Protein AF-A0A1I5D5E3-F1 (afdb_monomer)

Structure (mmCIF, N/CA/C/O backbone):
data_AF-A0A1I5D5E3-F1
#
_entry.id   AF-A0A1I5D5E3-F1
#
loop_
_atom_site.group_PDB
_atom_site.id
_atom_site.type_symbol
_atom_site.label_atom_id
_atom_site.label_alt_id
_atom_site.label_comp_id
_atom_site.label_asym_id
_atom_site.label_entity_id
_atom_site.label_seq_id
_atom_site.pdbx_PDB_ins_code
_atom_site.Cartn_x
_atom_site.Cartn_y
_atom_site.Cartn_z
_atom_site.occupancy
_atom_site.B_iso_or_equiv
_atom_site.auth_seq_id
_atom_site.auth_comp_id
_atom_site.auth_asym_id
_atom_site.auth_atom_id
_atom_site.pdbx_PDB_model_num
ATOM 1 N N . MET A 1 1 ? -80.798 -23.049 67.802 1.00 42.97 1 MET A N 1
ATOM 2 C CA . MET A 1 1 ? -79.611 -23.595 67.099 1.00 42.97 1 MET A CA 1
ATOM 3 C C . MET A 1 1 ? -79.355 -22.945 65.738 1.00 42.97 1 MET A C 1
ATOM 5 O O . MET A 1 1 ? -78.188 -22.720 65.463 1.00 42.97 1 MET A O 1
ATOM 9 N N . LYS A 1 2 ? -80.377 -22.585 64.935 1.00 50.56 2 LYS A N 1
ATOM 10 C CA . LYS A 1 2 ? -80.210 -21.908 63.624 1.00 50.56 2 LYS A CA 1
ATOM 11 C C . LYS A 1 2 ? -79.328 -20.648 63.652 1.00 50.56 2 LYS A C 1
ATOM 13 O O . LYS A 1 2 ? -78.351 -20.593 62.919 1.00 50.56 2 LYS A O 1
ATOM 18 N N . SER A 1 3 ? -79.581 -19.719 64.578 1.00 60.97 3 SER A N 1
ATOM 19 C CA . SER A 1 3 ? -78.814 -18.463 64.665 1.00 60.97 3 SER A CA 1
ATOM 20 C C . SER A 1 3 ? -77.316 -18.662 64.920 1.00 60.97 3 SER A C 1
ATOM 22 O O . SER A 1 3 ? -76.510 -17.880 64.443 1.00 60.97 3 SER A O 1
ATOM 24 N N . LYS A 1 4 ? -76.917 -19.728 65.629 1.00 64.25 4 LYS A N 1
ATOM 25 C CA . LYS A 1 4 ? -75.502 -19.993 65.939 1.00 64.25 4 LYS A CA 1
ATOM 26 C C . LYS A 1 4 ? -74.718 -20.490 64.718 1.00 64.25 4 LYS A C 1
ATOM 28 O O . LYS A 1 4 ? -73.536 -20.195 64.606 1.00 64.25 4 LYS A O 1
ATOM 33 N N . ILE A 1 5 ? -75.375 -21.237 63.827 1.00 68.12 5 ILE A N 1
ATOM 34 C CA . ILE A 1 5 ? -74.775 -21.718 62.573 1.00 68.12 5 ILE A CA 1
ATOM 35 C C . ILE A 1 5 ? -74.651 -20.550 61.587 1.00 68.12 5 ILE A C 1
ATOM 37 O O . ILE A 1 5 ? -73.605 -20.382 60.973 1.00 68.12 5 ILE A O 1
ATOM 41 N N . GLU A 1 6 ? -75.677 -19.699 61.506 1.00 79.56 6 GLU A N 1
ATOM 42 C CA . GLU A 1 6 ? -75.670 -18.496 60.663 1.00 79.56 6 GLU A CA 1
ATOM 43 C C . GLU A 1 6 ? -74.571 -17.504 61.076 1.00 79.56 6 GLU A C 1
ATOM 45 O O . GLU A 1 6 ? -73.846 -17.024 60.211 1.00 79.56 6 GLU A O 1
ATOM 50 N N . CYS A 1 7 ? -74.360 -17.272 62.380 1.00 83.44 7 CYS A N 1
ATOM 51 C CA . CYS A 1 7 ? -73.254 -16.429 62.853 1.00 83.44 7 CYS A CA 1
ATOM 52 C C . CYS A 1 7 ? -71.875 -16.969 62.440 1.00 83.44 7 CYS A C 1
ATOM 54 O O . CYS A 1 7 ? -71.002 -16.181 62.100 1.00 83.44 7 CYS A O 1
ATOM 56 N N . SER A 1 8 ? -71.672 -18.292 62.460 1.00 81.88 8 SER A N 1
ATOM 57 C CA . SER A 1 8 ? -70.387 -18.900 62.075 1.00 81.88 8 SER A CA 1
ATOM 58 C C . SER A 1 8 ? -70.073 -18.655 60.601 1.00 81.88 8 SER A C 1
ATOM 60 O O . SER A 1 8 ? -68.955 -18.293 60.266 1.00 81.88 8 SER A O 1
ATOM 62 N N . ILE A 1 9 ? -71.079 -18.797 59.733 1.00 84.12 9 ILE A N 1
ATOM 63 C CA . ILE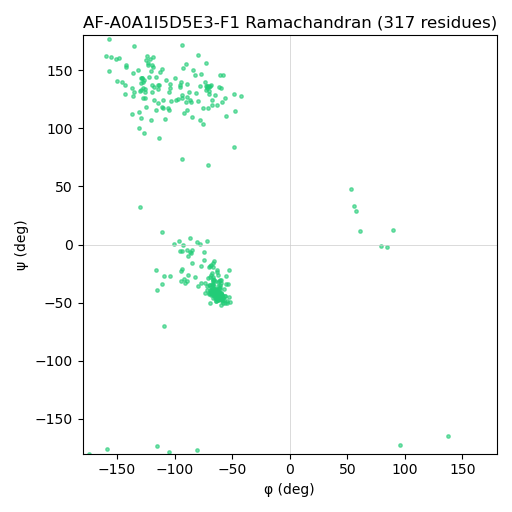 A 1 9 ? -70.935 -18.569 58.289 1.00 84.12 9 ILE A CA 1
ATOM 64 C C . ILE A 1 9 ? -70.640 -17.091 58.005 1.00 84.12 9 ILE A C 1
ATOM 66 O O . ILE A 1 9 ? -69.790 -16.773 57.181 1.00 84.12 9 ILE A O 1
ATOM 70 N N . VAL A 1 10 ? -71.325 -16.183 58.705 1.00 86.19 10 VAL A N 1
ATOM 71 C CA . VAL A 1 10 ? -71.107 -14.736 58.574 1.00 86.19 10 VAL A CA 1
ATOM 72 C C . VAL A 1 10 ? -69.708 -14.345 59.036 1.00 86.19 10 VAL A C 1
ATOM 74 O O . VAL A 1 10 ? -69.081 -13.509 58.404 1.00 86.19 10 VAL A O 1
ATOM 77 N N . GLU A 1 11 ? -69.198 -14.945 60.110 1.00 84.62 11 GLU A N 1
ATOM 78 C CA . GLU A 1 11 ? -67.841 -14.683 60.598 1.00 84.62 11 GLU A CA 1
ATOM 79 C C . GLU A 1 11 ? -66.760 -15.152 59.617 1.00 84.62 11 GLU A C 1
ATOM 81 O O . GLU A 1 11 ? -65.809 -14.408 59.385 1.00 84.62 11 GLU A O 1
ATOM 86 N N . ASP A 1 12 ? -66.935 -16.321 58.993 1.00 84.69 12 ASP A N 1
ATOM 87 C CA . ASP A 1 12 ? -65.992 -16.850 57.998 1.00 84.69 12 ASP A CA 1
ATOM 88 C C . ASP A 1 12 ? -65.963 -16.002 56.713 1.00 84.69 12 ASP A C 1
ATOM 90 O O . ASP A 1 12 ? -64.913 -15.837 56.093 1.00 84.69 12 ASP A O 1
ATOM 94 N N . LEU A 1 13 ? -67.112 -15.446 56.313 1.00 87.12 13 LEU A N 1
ATOM 95 C CA . LEU A 1 13 ? -67.251 -14.624 55.103 1.00 87.12 13 LEU A CA 1
ATOM 96 C C . LEU A 1 13 ? -66.976 -13.132 55.336 1.00 87.12 13 LEU A C 1
ATOM 98 O O . LEU A 1 13 ? -66.885 -12.368 54.374 1.00 87.12 13 LEU A O 1
ATOM 102 N N . LEU A 1 14 ? -66.840 -12.707 56.593 1.00 86.62 14 LEU A N 1
ATOM 103 C CA . LEU A 1 14 ? -66.689 -11.305 56.972 1.00 86.62 14 LEU A CA 1
ATOM 104 C C . LEU A 1 14 ? -65.469 -10.613 56.345 1.00 86.62 14 LEU A C 1
ATOM 106 O O . LEU A 1 14 ? -65.647 -9.495 55.863 1.00 86.62 14 LEU A O 1
ATOM 110 N N . PRO A 1 15 ? -64.268 -11.232 56.289 1.00 83.06 15 PRO A N 1
ATOM 111 C CA . PRO A 1 15 ? -63.107 -10.598 55.668 1.00 83.06 15 PRO A CA 1
ATOM 112 C C . PRO A 1 15 ? -63.343 -10.323 54.179 1.00 83.06 15 PRO A C 1
ATOM 114 O O . PRO A 1 15 ? -63.152 -9.206 53.714 1.00 83.06 15 PRO A O 1
ATOM 117 N N . SER A 1 16 ? -63.856 -11.314 53.442 1.00 82.81 16 SER A N 1
ATOM 118 C CA . SER A 1 16 ? -64.141 -11.176 52.009 1.00 82.81 16 SER A CA 1
ATOM 119 C C . SER A 1 16 ? -65.273 -10.188 51.719 1.00 82.81 16 SER A C 1
ATOM 121 O O . SER A 1 16 ? -65.248 -9.533 50.680 1.00 82.81 16 SER A O 1
ATOM 123 N N . PHE A 1 17 ? -66.250 -10.066 52.624 1.00 84.50 17 PHE A N 1
ATOM 124 C CA . PHE A 1 17 ? -67.307 -9.057 52.540 1.00 84.50 17 PHE A CA 1
ATOM 125 C C . PHE A 1 17 ? -66.763 -7.633 52.736 1.00 84.50 17 PHE A C 1
ATOM 127 O O . PHE A 1 17 ? -67.121 -6.740 51.974 1.00 84.50 17 PHE A O 1
ATOM 134 N N . LEU A 1 18 ? -65.864 -7.421 53.707 1.00 84.00 18 LEU A N 1
ATOM 135 C CA . LEU A 1 18 ? -65.228 -6.117 53.953 1.00 84.00 18 LEU A CA 1
ATOM 136 C C . LEU A 1 18 ? -64.269 -5.688 52.829 1.00 84.00 18 LEU A C 1
ATOM 138 O O . LEU A 1 18 ? -64.070 -4.495 52.626 1.00 84.00 18 LEU A O 1
ATOM 142 N N . GLU A 1 19 ? -63.693 -6.642 52.093 1.00 81.12 19 GLU A N 1
ATOM 143 C CA . GLU A 1 19 ? -62.848 -6.394 50.914 1.00 81.12 19 GLU A CA 1
ATOM 144 C C . GLU A 1 19 ? -63.645 -6.256 49.597 1.00 81.12 19 GLU A C 1
ATOM 146 O O . GLU A 1 19 ? -63.041 -6.157 48.531 1.00 81.12 19 GLU A O 1
ATOM 151 N N . GLU A 1 20 ? -64.985 -6.261 49.649 1.00 82.06 20 GLU A N 1
ATOM 152 C CA . GLU A 1 20 ? -65.884 -6.219 48.478 1.00 82.06 20 GLU A CA 1
ATOM 153 C C . GLU A 1 20 ? -65.667 -7.376 47.472 1.00 82.06 20 GLU A C 1
ATOM 155 O O . GLU A 1 20 ? -65.936 -7.257 46.276 1.00 82.06 20 GLU A O 1
ATOM 160 N N . LEU A 1 21 ? -65.200 -8.537 47.947 1.00 79.94 21 LEU A N 1
ATOM 161 C CA . LEU A 1 21 ? -64.903 -9.722 47.125 1.00 79.94 21 LEU A CA 1
ATOM 162 C C . LEU A 1 21 ? -66.048 -10.752 47.088 1.00 79.94 21 LEU A C 1
ATOM 164 O O . LEU A 1 21 ? -65.916 -11.823 46.487 1.00 79.94 21 LEU A O 1
ATOM 168 N N . THR A 1 22 ? -67.178 -10.458 47.729 1.00 81.50 22 THR A N 1
ATOM 169 C CA . THR A 1 22 ? -68.381 -11.301 47.756 1.00 81.50 22 THR A CA 1
ATOM 170 C C . THR A 1 22 ? -69.370 -10.934 46.646 1.00 81.50 22 THR A C 1
ATOM 172 O O . THR A 1 22 ? -69.432 -9.804 46.167 1.00 81.50 22 THR A O 1
ATOM 175 N N . ARG A 1 23 ? -70.165 -11.914 46.202 1.00 81.81 23 ARG A N 1
ATOM 176 C CA . ARG A 1 23 ? -71.210 -11.705 45.182 1.00 81.81 23 ARG A CA 1
ATOM 177 C C . ARG A 1 23 ? -72.397 -10.933 45.766 1.00 81.81 23 ARG A C 1
ATOM 179 O O . ARG A 1 23 ? -72.662 -11.035 46.959 1.00 81.81 23 ARG A O 1
ATOM 186 N N . GLU A 1 24 ? -73.164 -10.257 44.914 1.00 83.50 24 GLU A N 1
ATOM 187 C CA . GLU A 1 24 ? -74.317 -9.420 45.297 1.00 83.50 24 GLU A CA 1
ATOM 188 C C . GLU A 1 24 ? -75.341 -10.159 46.182 1.00 83.50 24 GLU A C 1
ATOM 190 O O . GLU A 1 24 ? -75.687 -9.678 47.257 1.00 83.50 24 GLU A O 1
ATOM 195 N N . GLU A 1 25 ? -75.706 -11.397 45.826 1.00 82.50 25 GLU A N 1
ATOM 196 C CA . GLU A 1 25 ? -76.601 -12.250 46.634 1.00 82.50 25 GLU A CA 1
ATOM 197 C C . GLU A 1 25 ? -76.053 -12.534 48.047 1.00 82.50 25 GLU A C 1
ATOM 199 O O . GLU A 1 25 ? -76.800 -12.673 49.015 1.00 82.50 25 GLU A O 1
ATOM 204 N N . THR A 1 26 ? -74.727 -12.632 48.181 1.00 82.88 26 THR A N 1
ATOM 205 C CA . THR A 1 26 ? -74.056 -12.839 49.473 1.00 82.88 26 THR A CA 1
ATOM 206 C C . THR A 1 26 ? -74.011 -11.539 50.278 1.00 82.88 26 THR A C 1
ATOM 208 O O . THR A 1 26 ? -74.158 -11.583 51.497 1.00 82.88 26 THR A O 1
ATOM 211 N N . ASN A 1 27 ? -73.890 -10.384 49.617 1.00 85.56 27 ASN A N 1
ATOM 212 C CA . ASN A 1 27 ? -73.897 -9.070 50.267 1.00 85.56 27 ASN A CA 1
ATOM 213 C C . ASN A 1 27 ? -75.248 -8.771 50.917 1.00 85.56 27 ASN A C 1
ATOM 215 O O . ASN A 1 27 ? -75.287 -8.391 52.085 1.00 85.56 27 ASN A O 1
ATOM 219 N N . GLU A 1 28 ? -76.355 -9.023 50.212 1.00 85.12 28 GLU A N 1
ATOM 220 C CA . GLU A 1 28 ? -77.704 -8.823 50.759 1.00 85.12 28 GLU A CA 1
ATOM 221 C C . GLU A 1 28 ? -77.948 -9.673 52.017 1.00 85.12 28 GLU A C 1
ATOM 223 O O . GLU A 1 28 ? -78.491 -9.190 53.018 1.00 85.12 28 GLU A O 1
ATOM 228 N N . PHE A 1 29 ? -77.494 -10.932 52.000 1.00 86.81 29 PHE A N 1
ATOM 229 C CA . PHE A 1 29 ? -77.562 -11.827 53.156 1.00 86.81 29 PHE A CA 1
ATOM 230 C C . PHE A 1 29 ? -76.719 -11.314 54.337 1.00 86.81 29 PHE A C 1
ATOM 232 O O . PHE A 1 29 ? -77.202 -11.271 55.474 1.00 86.81 29 PHE A O 1
ATOM 239 N N . MET A 1 30 ? -75.479 -10.892 54.073 1.00 85.88 30 MET A N 1
ATOM 240 C CA . MET A 1 30 ? -74.557 -10.364 55.083 1.00 85.88 30 MET A CA 1
ATOM 241 C C . MET A 1 30 ? -75.091 -9.075 55.722 1.00 85.88 30 MET A C 1
ATOM 243 O O . MET A 1 30 ? -75.147 -8.972 56.949 1.00 85.88 30 MET A O 1
ATOM 247 N N . GLU A 1 31 ? -75.568 -8.120 54.921 1.00 85.81 31 GLU A N 1
ATOM 248 C CA . GLU A 1 31 ? -76.178 -6.881 55.413 1.00 85.81 31 GLU A CA 1
ATOM 249 C C . GLU A 1 31 ? -77.418 -7.144 56.272 1.00 85.81 31 GLU A C 1
ATOM 251 O O . GLU A 1 31 ? -77.598 -6.524 57.327 1.00 85.81 31 GLU A O 1
ATOM 256 N N . GLY A 1 32 ? -78.276 -8.070 55.833 1.00 83.88 32 GLY A N 1
ATOM 257 C CA . GLY A 1 32 ? -79.459 -8.484 56.581 1.00 83.88 32 GLY A CA 1
ATOM 258 C C . GLY A 1 32 ? -79.096 -9.045 57.956 1.00 83.88 32 GLY A C 1
ATOM 259 O O . GLY A 1 32 ? -79.686 -8.656 58.969 1.00 83.88 32 GLY A O 1
ATOM 260 N N . HIS A 1 33 ? -78.073 -9.901 58.019 1.00 85.88 33 HIS A N 1
ATOM 261 C CA . HIS A 1 33 ? -77.624 -10.502 59.271 1.00 85.88 33 HIS A CA 1
ATOM 262 C C . HIS A 1 33 ? -76.942 -9.487 60.205 1.00 85.88 33 HIS A C 1
ATOM 264 O O . HIS A 1 33 ? -77.235 -9.458 61.403 1.00 85.88 33 HIS A O 1
ATOM 270 N N . LEU A 1 34 ? -76.087 -8.598 59.687 1.00 84.19 34 LEU A N 1
ATOM 271 C CA . LEU A 1 34 ? -75.398 -7.565 60.479 1.00 84.19 34 LEU A CA 1
ATOM 272 C C . LEU A 1 34 ? -76.367 -6.519 61.070 1.00 84.19 34 LEU A C 1
ATOM 274 O O . LEU A 1 34 ? -76.148 -6.004 62.177 1.00 84.19 34 LEU A O 1
ATOM 278 N N . LYS A 1 35 ? -77.490 -6.243 60.389 1.00 83.94 35 LYS A N 1
ATOM 279 C CA . LYS A 1 35 ? -78.588 -5.411 60.921 1.00 83.94 35 LYS A CA 1
ATOM 280 C C . LYS A 1 35 ? -79.304 -6.078 62.103 1.00 83.94 35 LYS A C 1
ATOM 282 O O . LYS A 1 35 ? -79.690 -5.376 63.038 1.00 83.94 35 LYS A O 1
ATOM 287 N N . GLY A 1 36 ? -79.427 -7.407 62.102 1.00 78.94 36 GLY A N 1
ATOM 288 C CA . GLY A 1 36 ? -80.141 -8.176 63.131 1.00 78.94 36 GLY A CA 1
ATOM 289 C C . GLY A 1 36 ? -79.286 -8.716 64.287 1.00 78.94 36 GLY A C 1
ATOM 290 O O . GLY A 1 36 ? -79.829 -9.013 65.350 1.00 78.94 36 GLY A O 1
ATOM 291 N N . CYS A 1 37 ? -77.966 -8.844 64.113 1.00 85.12 37 CYS A N 1
ATOM 292 C CA . CYS A 1 37 ? -77.083 -9.546 65.048 1.00 85.12 37 CYS A CA 1
ATOM 293 C C . CYS A 1 37 ? -75.978 -8.639 65.621 1.00 85.12 37 CYS A C 1
ATOM 295 O O . CYS A 1 37 ? -74.994 -8.314 64.954 1.00 85.12 37 CYS A O 1
ATOM 297 N N . ALA A 1 38 ? -76.104 -8.265 66.900 1.00 81.31 38 ALA A N 1
ATOM 298 C CA . ALA A 1 38 ? -75.151 -7.373 67.570 1.00 81.31 38 ALA A CA 1
ATOM 299 C C . ALA A 1 38 ? -73.736 -7.971 67.721 1.00 81.31 38 ALA A C 1
ATOM 301 O O . ALA A 1 38 ? -72.752 -7.234 67.690 1.00 81.31 38 ALA A O 1
ATOM 302 N N . SER A 1 39 ? -73.610 -9.297 67.867 1.00 83.44 39 SER A N 1
ATOM 303 C CA . SER A 1 39 ? -72.302 -9.951 68.016 1.00 83.44 39 SER A CA 1
ATOM 304 C C . SER A 1 39 ? -71.489 -9.929 66.724 1.00 83.44 39 SER A C 1
ATOM 306 O O . SER A 1 39 ? -70.293 -9.654 66.766 1.00 83.44 39 SER A O 1
ATOM 308 N N . CYS A 1 40 ? -72.134 -10.184 65.582 1.00 84.06 40 CYS A N 1
ATOM 309 C CA . CYS A 1 40 ? -71.480 -10.170 64.274 1.00 84.06 40 CYS A CA 1
ATOM 310 C C . CYS A 1 40 ? -71.132 -8.740 63.845 1.00 84.06 40 CYS A C 1
ATOM 312 O O . CYS A 1 40 ? -70.048 -8.518 63.317 1.00 84.06 40 CYS A O 1
ATOM 314 N N . ARG A 1 41 ? -71.980 -7.753 64.174 1.00 84.50 41 ARG A N 1
ATOM 315 C CA . ARG A 1 41 ? -71.679 -6.330 63.942 1.00 84.50 41 ARG A CA 1
ATOM 316 C C . ARG A 1 41 ? -70.413 -5.876 64.662 1.00 84.50 41 ARG A C 1
ATOM 318 O O . ARG A 1 41 ? -69.541 -5.284 64.043 1.00 84.50 41 ARG A O 1
ATOM 325 N N . LYS A 1 42 ? -70.275 -6.224 65.944 1.00 84.75 42 LYS A N 1
ATOM 326 C CA . LYS A 1 42 ? -69.082 -5.876 66.726 1.00 84.75 42 LYS A CA 1
ATOM 327 C C . LYS A 1 42 ? -67.808 -6.519 66.162 1.00 84.75 42 LYS A C 1
ATOM 329 O O . LYS A 1 42 ? -66.746 -5.910 66.198 1.00 84.75 42 LYS A O 1
ATOM 334 N N . LYS A 1 43 ? -67.902 -7.747 65.639 1.00 84.81 43 LYS A N 1
ATOM 335 C CA . LYS A 1 43 ? -66.777 -8.413 64.961 1.00 84.81 43 LYS A CA 1
ATOM 336 C C . LYS A 1 43 ? -66.418 -7.728 63.642 1.00 84.81 43 LYS A C 1
ATOM 338 O O . LYS A 1 43 ? -65.236 -7.581 63.366 1.00 84.81 43 LYS A O 1
ATOM 343 N N . ALA A 1 44 ? -67.416 -7.270 62.885 1.00 83.62 44 ALA A N 1
ATOM 344 C CA . ALA A 1 44 ? -67.208 -6.522 61.647 1.00 83.62 44 ALA A CA 1
ATOM 345 C C . ALA A 1 44 ? -66.488 -5.197 61.908 1.00 83.62 44 ALA A C 1
ATOM 347 O O . ALA A 1 44 ? -65.496 -4.919 61.251 1.00 83.62 44 ALA A O 1
ATOM 348 N N . GLU A 1 45 ? -66.935 -4.440 62.916 1.00 82.88 45 GLU A N 1
ATOM 349 C CA . GLU A 1 45 ? -66.317 -3.172 63.332 1.00 82.88 45 GLU A CA 1
ATOM 350 C C . GLU A 1 45 ? -64.871 -3.358 63.819 1.00 82.88 45 GLU A C 1
ATOM 352 O O . GLU A 1 45 ? -63.987 -2.574 63.477 1.00 82.88 45 GLU A O 1
ATOM 357 N N . ASN A 1 46 ? -64.604 -4.417 64.592 1.00 83.44 46 ASN A N 1
ATOM 358 C CA . ASN A 1 46 ? -63.248 -4.731 65.043 1.00 83.44 46 ASN A CA 1
ATOM 359 C C . ASN A 1 46 ? -62.329 -5.101 63.869 1.00 83.44 46 ASN A C 1
ATOM 361 O O . ASN A 1 46 ? -61.206 -4.611 63.800 1.00 83.44 46 ASN A O 1
ATOM 365 N N . LEU A 1 47 ? -62.807 -5.942 62.946 1.00 80.19 47 LEU A N 1
ATOM 366 C CA . LEU A 1 47 ? -62.024 -6.395 61.798 1.00 80.19 47 LEU A CA 1
ATOM 367 C C . LEU A 1 47 ? -61.780 -5.254 60.800 1.00 80.19 47 LEU A C 1
ATOM 369 O O . LEU A 1 47 ? -60.668 -5.107 60.306 1.00 80.19 47 LEU A O 1
ATOM 373 N N . SER A 1 48 ? -62.775 -4.392 60.562 1.00 78.38 48 SER A N 1
ATOM 374 C CA . SER A 1 48 ? -62.599 -3.196 59.732 1.00 78.38 48 SER A CA 1
ATOM 375 C C . SER A 1 48 ? -61.583 -2.232 60.341 1.00 78.38 48 SER A C 1
ATOM 377 O O . SER A 1 48 ? -60.757 -1.686 59.619 1.00 78.38 48 SER A O 1
ATOM 379 N N . HIS A 1 49 ? -61.593 -2.066 61.669 1.00 76.69 49 HIS A N 1
ATOM 380 C CA . HIS A 1 49 ? -60.606 -1.246 62.371 1.00 76.69 49 HIS A CA 1
ATOM 381 C C . HIS A 1 49 ? -59.194 -1.854 62.292 1.00 76.69 49 HIS A C 1
ATOM 383 O O . HIS A 1 49 ? -58.220 -1.125 62.135 1.00 76.69 49 HIS A O 1
ATOM 389 N N . GLU A 1 50 ? -59.052 -3.182 62.357 1.00 72.69 50 GLU A N 1
ATOM 390 C CA . GLU A 1 50 ? -57.766 -3.866 62.140 1.00 72.69 50 GLU A CA 1
ATOM 391 C C . GLU A 1 50 ? -57.264 -3.732 60.693 1.00 72.69 50 GLU A C 1
ATOM 393 O O . GLU A 1 50 ? -56.070 -3.527 60.484 1.00 72.69 50 GLU A O 1
ATOM 398 N N . MET A 1 51 ? -58.157 -3.789 59.700 1.00 64.81 51 MET A N 1
ATOM 399 C CA . MET A 1 51 ? -57.823 -3.591 58.283 1.00 64.81 51 MET A CA 1
ATOM 400 C C . MET A 1 51 ? -57.423 -2.146 57.969 1.00 64.81 51 MET A C 1
ATOM 402 O O . MET A 1 51 ? -56.478 -1.921 57.216 1.00 64.81 51 MET A O 1
ATOM 406 N N . GLU A 1 52 ? -58.096 -1.164 58.571 1.00 64.94 52 GLU A N 1
ATOM 407 C CA . GLU A 1 52 ? -57.762 0.259 58.432 1.00 64.94 52 GLU A CA 1
ATOM 408 C C . GLU A 1 52 ? -56.405 0.591 59.080 1.00 64.94 52 GLU A C 1
ATOM 410 O O . GLU A 1 52 ? -55.683 1.476 58.616 1.00 64.94 52 GLU A O 1
ATOM 415 N N . HIS A 1 53 ? -56.018 -0.176 60.106 1.00 58.25 53 HIS A N 1
ATOM 416 C CA . HIS A 1 53 ? -54.735 -0.059 60.796 1.00 58.25 53 HIS A CA 1
ATOM 417 C C . HIS A 1 53 ? -53.633 -0.980 60.238 1.00 58.25 53 HIS A C 1
ATOM 419 O O . HIS A 1 53 ? -52.496 -0.940 60.725 1.00 58.25 53 HIS A O 1
ATOM 425 N N . MET A 1 54 ? -53.942 -1.789 59.216 1.00 54.09 54 MET A N 1
ATOM 426 C CA . MET A 1 54 ? -52.969 -2.616 58.511 1.00 54.09 54 MET A CA 1
ATOM 427 C C . MET A 1 54 ? -52.145 -1.705 57.595 1.00 54.09 54 MET A C 1
ATOM 429 O O . MET A 1 54 ? -52.603 -1.218 56.562 1.00 54.09 54 MET A O 1
ATOM 433 N N . GLU A 1 55 ? -50.921 -1.410 58.026 1.00 52.38 55 GLU A N 1
ATOM 434 C CA . GLU A 1 55 ? -49.986 -0.536 57.325 1.00 52.38 55 GLU A CA 1
ATOM 435 C C . GLU A 1 55 ? -49.782 -1.053 55.888 1.00 52.38 55 GLU A C 1
ATOM 437 O O . GLU A 1 55 ? -49.217 -2.128 55.674 1.00 52.38 55 GLU A O 1
ATOM 442 N N . LYS A 1 56 ? -50.291 -0.317 54.884 1.00 54.22 56 LYS A N 1
ATOM 443 C CA . LYS A 1 56 ? -50.040 -0.613 53.464 1.00 54.22 56 LYS A CA 1
ATOM 444 C C . LYS A 1 56 ? -48.538 -0.825 53.281 1.00 54.22 56 LYS A C 1
ATOM 446 O O . LYS A 1 56 ? -47.755 0.022 53.711 1.00 54.22 56 LYS A O 1
ATOM 451 N N . ALA A 1 57 ? -48.158 -1.931 52.633 1.00 48.69 57 ALA A N 1
ATOM 452 C CA . ALA A 1 57 ? -46.760 -2.274 52.378 1.00 48.69 57 ALA A CA 1
ATOM 453 C C . ALA A 1 57 ? -45.968 -1.026 51.928 1.00 48.69 57 ALA A C 1
ATOM 455 O O . ALA A 1 57 ? -46.421 -0.308 51.026 1.00 48.69 57 ALA A O 1
ATOM 456 N N . PRO A 1 58 ? -44.826 -0.717 52.566 1.00 49.00 58 PRO A N 1
ATOM 457 C CA . PRO A 1 58 ? -44.232 0.610 52.503 1.00 49.00 58 PRO A CA 1
ATOM 458 C C . PRO A 1 58 ? -43.820 0.966 51.069 1.00 49.00 58 PRO A C 1
ATOM 460 O O . PRO A 1 58 ? -42.932 0.346 50.485 1.00 49.00 58 PRO A O 1
ATOM 463 N N . GLU A 1 59 ? -44.386 2.043 50.509 1.00 53.62 59 GLU A N 1
ATOM 464 C CA . GLU A 1 59 ? -44.007 2.598 49.193 1.00 53.62 59 GLU A CA 1
ATOM 465 C C . GLU A 1 59 ? -42.492 2.871 49.062 1.00 53.62 59 GLU A C 1
ATOM 467 O O . GLU A 1 59 ? -41.939 2.922 47.955 1.00 53.62 59 GLU A O 1
ATOM 472 N N . ARG A 1 60 ? -41.790 3.016 50.197 1.00 53.06 60 ARG A N 1
ATOM 473 C CA . ARG A 1 60 ? -40.325 3.104 50.271 1.00 53.06 60 ARG A CA 1
ATOM 474 C C . ARG A 1 60 ? -39.624 1.890 49.659 1.00 53.06 60 ARG A C 1
ATOM 476 O O . ARG A 1 60 ? -38.622 2.088 48.973 1.00 53.06 60 ARG A O 1
ATOM 483 N N . GLU A 1 61 ? -40.140 0.676 49.833 1.00 53.66 61 GLU A N 1
ATOM 484 C CA . GLU A 1 61 ? -39.522 -0.537 49.282 1.00 53.66 61 GLU A CA 1
ATOM 485 C C . GLU A 1 61 ? -39.682 -0.617 47.758 1.00 53.66 61 GLU A C 1
ATOM 487 O O . GLU A 1 61 ? -38.726 -0.923 47.042 1.00 53.66 61 GLU A O 1
ATOM 492 N N . LEU A 1 62 ? -40.841 -0.219 47.222 1.00 55.59 62 LEU A N 1
ATOM 493 C CA . LEU A 1 62 ? -41.076 -0.162 45.773 1.00 55.59 62 LEU A CA 1
ATOM 494 C C . LEU A 1 62 ? -40.204 0.897 45.081 1.00 55.59 62 LEU A C 1
ATOM 496 O O . LEU A 1 62 ? -39.672 0.657 43.991 1.00 55.59 62 LEU A O 1
ATOM 500 N N . ASN A 1 63 ? -40.016 2.061 45.706 1.00 58.47 63 ASN A N 1
ATOM 501 C CA . ASN A 1 63 ? -39.122 3.100 45.191 1.00 58.47 63 ASN A CA 1
ATOM 502 C C . ASN A 1 63 ? -37.644 2.700 45.298 1.00 58.47 63 ASN A C 1
ATOM 504 O O . ASN A 1 63 ? -36.867 3.005 44.390 1.00 58.47 63 ASN A O 1
ATOM 508 N N . PHE A 1 64 ? -37.260 1.970 46.347 1.00 59.09 64 PHE A N 1
ATOM 509 C CA . PHE A 1 64 ? -35.916 1.417 46.498 1.00 59.09 64 PHE A CA 1
ATOM 510 C C . PHE A 1 64 ? -35.604 0.386 45.405 1.00 59.09 64 PHE A C 1
ATOM 512 O O . PHE A 1 64 ? -34.606 0.530 44.702 1.00 59.09 64 PHE A O 1
ATOM 519 N N . LEU A 1 65 ? -36.501 -0.574 45.155 1.00 60.91 65 LEU A N 1
ATOM 520 C CA . LEU A 1 65 ? -36.337 -1.573 44.091 1.00 60.91 65 LEU A CA 1
ATOM 521 C C . LEU A 1 65 ? -36.256 -0.933 42.695 1.00 60.91 65 LEU A C 1
ATOM 523 O O . LEU A 1 65 ? -35.415 -1.318 41.879 1.00 60.91 65 LEU A O 1
ATOM 527 N N . LYS A 1 66 ? -37.078 0.089 42.415 1.00 61.25 66 LYS A N 1
ATOM 528 C CA . LYS A 1 66 ? -36.998 0.862 41.160 1.00 61.25 66 LYS A CA 1
ATOM 529 C C . LYS A 1 66 ? -35.677 1.627 41.040 1.00 61.25 66 LYS A C 1
ATOM 531 O O . LYS A 1 66 ? -35.112 1.692 39.949 1.00 61.25 66 LYS A O 1
ATOM 536 N N . LYS A 1 67 ? -35.171 2.195 42.138 1.00 65.38 67 LYS A N 1
ATOM 537 C CA . LYS A 1 67 ? -33.903 2.938 42.169 1.00 65.38 67 LYS A CA 1
ATOM 538 C C . LYS A 1 67 ? -32.704 2.013 41.953 1.00 65.38 67 LYS A C 1
ATOM 540 O O . LYS A 1 67 ? -31.866 2.334 41.119 1.00 65.38 67 LYS A O 1
ATOM 545 N N . VAL A 1 68 ? -32.685 0.845 42.598 1.00 66.81 68 VAL A N 1
ATOM 546 C CA . VAL A 1 68 ? -31.636 -0.179 42.440 1.00 66.81 68 VAL A CA 1
ATOM 547 C C . VAL A 1 68 ? -31.597 -0.728 41.011 1.00 66.81 68 VAL A C 1
ATOM 549 O O . VAL A 1 68 ? -30.523 -0.835 40.422 1.00 66.81 68 VAL A O 1
ATOM 552 N N . LYS A 1 69 ? -32.757 -1.004 40.396 1.00 71.56 69 LYS A N 1
ATOM 553 C CA . LYS A 1 69 ? -32.823 -1.427 38.984 1.00 71.56 69 LYS A CA 1
ATOM 554 C C . LYS A 1 69 ? -32.289 -0.353 38.030 1.00 71.56 69 LYS A C 1
ATOM 556 O O . LYS A 1 69 ? -31.576 -0.681 37.088 1.00 71.56 69 LYS A O 1
ATOM 561 N N . LYS A 1 70 ? -32.584 0.928 38.284 1.00 77.81 70 LYS A N 1
ATOM 562 C CA . LYS A 1 70 ? -32.064 2.046 37.476 1.00 77.81 70 LYS A CA 1
ATOM 563 C C . LYS A 1 70 ? -30.557 2.239 37.637 1.00 77.81 70 LYS A C 1
ATOM 565 O O . LYS A 1 70 ? -29.890 2.483 36.640 1.00 77.81 70 LYS A O 1
ATOM 570 N N . THR A 1 71 ? -30.009 2.118 38.847 1.00 78.25 71 THR A N 1
ATOM 571 C CA . THR A 1 71 ? -28.558 2.245 39.072 1.00 78.25 71 THR A CA 1
ATOM 572 C C . THR A 1 71 ? -27.779 1.084 38.462 1.00 78.25 71 THR A C 1
ATOM 574 O O . THR A 1 71 ? -26.715 1.305 37.897 1.00 78.25 71 THR A O 1
ATOM 577 N N . LYS A 1 72 ? -28.331 -0.132 38.510 1.00 83.75 72 LYS A N 1
ATOM 578 C CA . LYS A 1 72 ? -27.761 -1.319 37.858 1.00 83.75 72 LYS A CA 1
ATOM 579 C C . LYS A 1 72 ? -27.789 -1.217 36.338 1.00 83.75 72 LYS A C 1
ATOM 581 O O . LYS A 1 72 ? -26.767 -1.419 35.691 1.00 83.75 72 LYS A O 1
ATOM 586 N N . LEU A 1 73 ? -28.925 -0.799 35.776 1.00 85.88 73 LEU A N 1
ATOM 587 C CA . LEU A 1 73 ? -29.034 -0.520 34.345 1.00 85.88 73 LEU A CA 1
ATOM 588 C C . LEU A 1 73 ? -28.051 0.576 33.915 1.00 85.88 73 LEU A C 1
ATOM 590 O O . LEU A 1 73 ? -27.405 0.444 32.883 1.00 85.88 73 LEU A O 1
ATOM 594 N N . LEU A 1 74 ? -27.905 1.636 34.715 1.00 87.94 74 LEU A N 1
ATOM 595 C CA . LEU A 1 74 ? -26.948 2.703 34.438 1.00 87.94 74 LEU A CA 1
ATOM 596 C C . LEU A 1 74 ? -25.502 2.189 34.471 1.00 87.94 74 LEU A C 1
ATOM 598 O O . LEU A 1 74 ? -24.740 2.515 33.569 1.00 87.94 74 LEU A O 1
ATOM 602 N N . GLY A 1 75 ? -25.141 1.358 35.455 1.00 87.94 75 GLY A N 1
ATOM 603 C CA . GLY A 1 75 ? -23.831 0.701 35.520 1.00 87.94 75 GLY A CA 1
ATOM 604 C C . GLY A 1 75 ? -23.557 -0.161 34.288 1.00 87.94 75 GLY A C 1
ATOM 605 O O . GLY A 1 75 ? -22.533 0.014 33.635 1.00 87.94 75 GLY A O 1
ATOM 606 N N . ALA A 1 76 ? -24.519 -1.000 33.897 1.00 90.44 76 ALA A N 1
ATOM 607 C CA . ALA A 1 76 ? -24.433 -1.816 32.689 1.00 90.44 76 ALA A CA 1
ATOM 608 C C . ALA A 1 76 ? -24.246 -0.963 31.419 1.00 90.44 76 ALA A C 1
ATOM 610 O O . ALA A 1 76 ? -23.342 -1.219 30.627 1.00 90.44 76 ALA A O 1
ATOM 611 N N . VAL A 1 77 ? -25.057 0.085 31.236 1.00 91.69 77 VAL A N 1
ATOM 612 C CA . VAL A 1 77 ? -24.957 0.986 30.076 1.00 91.69 77 VAL A CA 1
ATOM 613 C C . VAL A 1 77 ? -23.614 1.715 30.053 1.00 91.69 77 VAL A C 1
ATOM 615 O O . VAL A 1 77 ? -22.979 1.777 29.003 1.00 91.69 77 VAL A O 1
ATOM 618 N N . LEU A 1 78 ? -23.145 2.230 31.192 1.00 93.38 78 LEU A N 1
ATOM 619 C CA . LEU A 1 78 ? -21.850 2.908 31.280 1.00 93.38 78 LEU A CA 1
ATOM 620 C C . LEU A 1 78 ? -20.691 1.957 30.968 1.00 93.38 78 LEU A C 1
ATOM 622 O O . LEU A 1 78 ? -19.797 2.335 30.216 1.00 93.38 78 LEU A O 1
ATOM 626 N N . SER A 1 79 ? -20.718 0.722 31.475 1.00 92.12 79 SER A N 1
ATOM 627 C CA . SER A 1 79 ? -19.710 -0.292 31.147 1.00 92.12 79 SER A CA 1
ATOM 628 C C . SER A 1 79 ? -19.706 -0.642 29.659 1.00 92.12 79 SER A C 1
ATOM 630 O O . SER A 1 79 ? -18.635 -0.725 29.058 1.00 92.12 79 SER A O 1
ATOM 632 N N . ALA A 1 80 ? -20.884 -0.793 29.047 1.00 93.12 80 ALA A N 1
ATOM 633 C CA . ALA A 1 80 ? -21.001 -1.041 27.613 1.00 93.12 80 ALA A CA 1
ATOM 634 C C . ALA A 1 80 ? -20.440 0.126 26.785 1.00 93.12 80 ALA A C 1
ATOM 636 O O . ALA A 1 80 ? -19.633 -0.087 25.882 1.00 93.12 80 ALA A O 1
ATOM 637 N N . LEU A 1 81 ? -20.821 1.364 27.117 1.00 95.81 81 LEU A N 1
ATOM 638 C CA . LEU A 1 81 ? -20.329 2.560 26.430 1.00 95.81 81 LEU A CA 1
ATOM 639 C C . LEU A 1 81 ? -18.817 2.714 26.585 1.00 95.81 81 LEU A C 1
ATOM 641 O O . LEU A 1 81 ? -18.138 3.031 25.615 1.00 95.81 81 LEU A O 1
ATOM 645 N N . PHE A 1 82 ? -18.279 2.447 27.773 1.00 95.25 82 PHE A N 1
ATOM 646 C CA . PHE A 1 82 ? -16.844 2.530 28.021 1.00 95.25 82 PHE A CA 1
ATOM 647 C C . PHE A 1 82 ? -16.057 1.527 27.168 1.00 95.25 82 PHE A C 1
ATOM 649 O O . PHE A 1 82 ? -15.084 1.907 26.518 1.00 95.25 82 PHE A O 1
ATOM 656 N N . ALA A 1 83 ? -16.514 0.273 27.093 1.00 95.94 83 ALA A N 1
ATOM 657 C CA . ALA A 1 83 ? -15.898 -0.735 26.232 1.00 95.94 83 ALA A CA 1
ATOM 658 C C . ALA A 1 83 ? -15.961 -0.341 24.744 1.00 95.94 83 ALA A C 1
ATOM 660 O O . ALA A 1 83 ? -14.965 -0.475 24.033 1.00 95.94 83 ALA A O 1
ATOM 661 N N . LEU A 1 84 ? -17.095 0.202 24.283 1.00 96.00 84 LEU A N 1
ATOM 662 C CA . LEU A 1 84 ? -17.242 0.698 22.910 1.00 96.00 84 LEU A CA 1
ATOM 663 C C . LEU A 1 84 ? -16.304 1.872 22.610 1.00 96.00 84 LEU A C 1
ATOM 665 O O . LEU A 1 84 ? -15.690 1.895 21.546 1.00 96.00 84 LEU A O 1
ATOM 669 N N . VAL A 1 85 ? -16.154 2.820 23.539 1.00 96.81 85 VAL A N 1
ATOM 670 C CA . VAL A 1 85 ? -15.238 3.963 23.389 1.00 96.81 85 VAL A CA 1
ATOM 671 C C . VAL A 1 85 ? -13.792 3.490 23.277 1.00 96.81 85 VAL A C 1
ATOM 673 O O . VAL A 1 85 ? -13.073 3.966 22.401 1.00 96.81 85 VAL A O 1
ATOM 676 N N . ILE A 1 86 ? -13.366 2.532 24.107 1.00 96.62 86 ILE A N 1
ATOM 677 C CA . ILE A 1 86 ? -12.009 1.973 24.026 1.00 96.62 86 ILE A CA 1
ATOM 678 C C . ILE A 1 86 ? -11.805 1.247 22.695 1.00 96.62 86 ILE A C 1
ATOM 680 O O . ILE A 1 86 ? -10.822 1.512 22.007 1.00 96.62 86 ILE A O 1
ATOM 684 N N . ALA A 1 87 ? -12.733 0.371 22.302 1.00 95.44 87 ALA A N 1
ATOM 685 C CA . ALA A 1 87 ? -12.630 -0.368 21.045 1.00 95.44 87 ALA A CA 1
ATOM 686 C C . ALA A 1 87 ? -12.577 0.579 19.833 1.00 95.44 87 ALA A C 1
ATOM 688 O O . ALA A 1 87 ? -11.743 0.407 18.945 1.00 95.44 87 ALA A O 1
ATOM 689 N N . PHE A 1 88 ? -13.413 1.620 19.821 1.00 94.38 88 PHE A N 1
ATOM 690 C CA . PHE A 1 88 ? -13.390 2.650 18.784 1.00 94.38 88 PHE A CA 1
ATOM 691 C C . PHE A 1 88 ? -12.106 3.489 18.812 1.00 94.38 88 PHE A C 1
ATOM 693 O O . PHE A 1 88 ? -11.602 3.871 17.757 1.00 94.38 88 PHE A O 1
ATOM 700 N N . GLY A 1 89 ? -11.561 3.766 19.999 1.00 95.44 89 GLY A N 1
ATOM 701 C CA . GLY A 1 89 ? -10.284 4.454 20.173 1.00 95.44 89 GLY A CA 1
ATOM 702 C C . GLY A 1 89 ? -9.120 3.665 19.580 1.00 95.44 89 GLY A C 1
ATOM 703 O O . GLY A 1 89 ? -8.356 4.223 18.797 1.00 95.44 89 GLY A O 1
ATOM 704 N N . ILE A 1 90 ? -9.039 2.362 19.875 1.00 94.25 90 ILE A N 1
ATOM 705 C CA . ILE A 1 90 ? -8.053 1.445 19.278 1.00 94.25 90 ILE A CA 1
ATOM 706 C C . ILE A 1 90 ? -8.203 1.446 17.754 1.00 94.25 90 ILE A C 1
ATOM 708 O O . ILE A 1 90 ? -7.241 1.697 17.035 1.00 94.25 90 ILE A O 1
ATOM 712 N N . TYR A 1 91 ? -9.427 1.264 17.256 1.00 93.94 91 TYR A N 1
ATOM 713 C CA . TYR A 1 91 ? -9.700 1.278 15.822 1.00 93.94 91 TYR A CA 1
ATOM 714 C C . TYR A 1 91 ? -9.275 2.592 15.146 1.00 93.94 91 TYR A C 1
ATOM 716 O O . TYR A 1 91 ? -8.647 2.588 14.092 1.00 93.94 91 TYR A O 1
ATOM 724 N N . SER A 1 92 ? -9.600 3.732 15.758 1.00 93.75 92 SER A N 1
ATOM 725 C CA . SER A 1 92 ? -9.280 5.060 15.220 1.00 93.75 92 SER A CA 1
ATOM 726 C C . SER A 1 92 ? -7.791 5.387 15.292 1.00 93.75 92 SER A C 1
ATOM 728 O O . SER A 1 92 ? -7.298 6.164 14.476 1.00 93.75 92 SER A O 1
ATOM 730 N N . TYR A 1 93 ? -7.083 4.820 16.270 1.00 92.62 93 TYR A N 1
ATOM 731 C CA . TYR A 1 93 ? -5.631 4.899 16.359 1.00 92.62 93 TYR A CA 1
ATOM 732 C C . TYR A 1 93 ? -4.982 4.102 15.227 1.00 92.62 93 TYR A C 1
ATOM 734 O O . TYR A 1 93 ? -4.044 4.576 14.602 1.00 92.62 93 TYR A O 1
ATOM 742 N N . GLU A 1 94 ? -5.498 2.927 14.904 1.00 91.81 94 GLU A N 1
ATOM 743 C CA . GLU A 1 94 ? -4.983 2.108 13.806 1.00 91.81 94 GLU A CA 1
ATOM 744 C C . GLU A 1 94 ? -5.279 2.733 12.436 1.00 91.81 94 GLU A C 1
ATOM 746 O O . GLU A 1 94 ? -4.376 2.963 11.633 1.00 91.81 94 GLU A O 1
ATOM 751 N N . PHE A 1 95 ? -6.532 3.120 12.196 1.00 93.75 95 PHE A N 1
ATOM 752 C CA . PHE A 1 95 ? -6.964 3.802 10.976 1.00 93.75 95 PHE A CA 1
ATOM 753 C C . PHE A 1 95 ? -6.927 5.319 11.164 1.00 93.75 95 PHE A C 1
ATOM 755 O O . PHE A 1 95 ? -7.973 5.967 11.298 1.00 93.75 95 PHE A O 1
ATOM 762 N N . ARG A 1 96 ? -5.719 5.894 11.188 1.00 94.50 96 ARG A N 1
ATOM 763 C CA . ARG A 1 96 ? -5.525 7.333 11.448 1.00 94.50 96 ARG A CA 1
ATOM 764 C C . ARG A 1 96 ? -5.210 8.172 10.212 1.00 94.50 96 ARG A C 1
ATOM 766 O O . ARG A 1 96 ? -5.544 9.359 10.224 1.00 94.50 96 ARG A O 1
ATOM 773 N N . TYR A 1 97 ? -4.609 7.575 9.183 1.00 95.69 97 TYR A N 1
ATOM 774 C CA . TYR A 1 97 ? -4.007 8.315 8.075 1.00 95.69 97 TYR A CA 1
ATOM 775 C C . TYR A 1 97 ? -5.044 8.722 7.027 1.00 95.69 97 TYR A C 1
ATOM 777 O O . TYR A 1 97 ? -6.021 8.015 6.775 1.00 95.69 97 TYR A O 1
ATOM 785 N N . THR A 1 98 ? -4.844 9.886 6.418 1.00 96.00 98 THR A N 1
ATOM 786 C CA . THR A 1 98 ? -5.675 10.374 5.307 1.00 96.00 98 THR A CA 1
ATOM 787 C C . THR A 1 98 ? -4.919 10.241 3.984 1.00 96.00 98 THR A C 1
ATOM 789 O O . THR A 1 98 ? -3.801 9.742 3.967 1.00 96.00 98 THR A O 1
ATOM 792 N N . LEU A 1 99 ? -5.521 10.668 2.871 1.00 95.38 99 LEU A N 1
ATOM 793 C CA . LEU A 1 99 ? -4.836 10.714 1.569 1.00 95.38 99 LEU A CA 1
ATOM 794 C C . LEU A 1 99 ? -3.881 11.904 1.421 1.00 95.38 99 LEU A C 1
ATOM 796 O O . LEU A 1 99 ? -3.317 12.095 0.348 1.00 95.38 99 LEU A O 1
ATOM 800 N N . ASP A 1 100 ? -3.764 12.745 2.446 1.00 97.31 100 ASP A N 1
ATOM 801 C CA . ASP A 1 100 ? -2.790 13.825 2.436 1.00 97.31 100 ASP A CA 1
ATOM 802 C C . ASP A 1 100 ? -1.367 13.260 2.298 1.00 97.31 100 ASP A C 1
ATOM 804 O O . ASP A 1 100 ? -0.999 12.300 2.976 1.00 97.31 100 ASP A O 1
ATOM 808 N N . GLN A 1 101 ? -0.562 13.859 1.420 1.00 97.19 101 GLN A N 1
ATOM 809 C CA . GLN A 1 101 ? 0.787 13.378 1.121 1.00 97.19 101 GLN A CA 1
ATOM 810 C C . GLN A 1 101 ? 1.687 13.380 2.364 1.00 97.19 101 GLN A C 1
ATOM 812 O O . GLN A 1 101 ? 2.496 12.467 2.531 1.00 97.19 101 GLN A O 1
ATOM 817 N N . GLY A 1 102 ? 1.546 14.372 3.248 1.00 97.88 102 GLY A N 1
ATOM 818 C CA . GLY A 1 102 ? 2.296 14.443 4.500 1.00 97.88 102 GLY A CA 1
ATOM 819 C C . GLY A 1 102 ? 1.898 13.326 5.462 1.00 97.88 102 GLY A C 1
ATOM 820 O O . GLY A 1 102 ? 2.766 12.659 6.024 1.00 97.88 102 GLY A O 1
ATOM 821 N N . GLU A 1 103 ? 0.597 13.058 5.592 1.00 97.75 103 GLU A N 1
ATOM 822 C CA . GLU A 1 103 ? 0.085 11.942 6.399 1.00 97.75 103 GLU A CA 1
ATOM 823 C C . GLU A 1 103 ? 0.543 10.576 5.866 1.00 97.75 103 GLU A C 1
ATOM 825 O O . GLU A 1 103 ? 0.946 9.720 6.653 1.00 97.75 103 GLU A O 1
ATOM 830 N N . LEU A 1 104 ? 0.538 10.371 4.545 1.00 98.19 104 LEU A N 1
ATOM 831 C CA . LEU A 1 104 ? 1.037 9.136 3.929 1.00 98.19 104 LEU A CA 1
ATOM 832 C C . LEU A 1 104 ? 2.556 8.984 4.090 1.00 98.19 104 LEU A C 1
ATOM 834 O O . LEU A 1 104 ?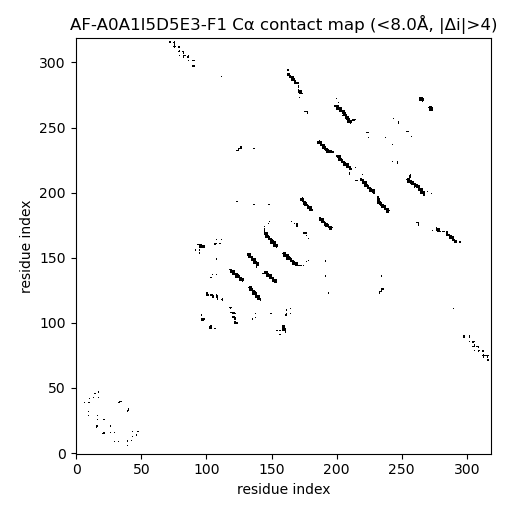 3.030 7.901 4.425 1.00 98.19 104 LEU A O 1
ATOM 838 N N . SER A 1 105 ? 3.317 10.068 3.921 1.00 98.38 105 SER A N 1
ATOM 839 C CA . SER A 1 105 ? 4.774 10.091 4.140 1.00 98.38 105 SER A CA 1
ATOM 840 C C . SER A 1 105 ? 5.122 9.704 5.579 1.00 98.38 105 SER A C 1
ATOM 842 O O . SER A 1 105 ? 5.986 8.859 5.827 1.00 98.38 105 SER A O 1
ATOM 844 N N . LYS A 1 106 ? 4.374 10.255 6.541 1.00 97.31 106 LYS A N 1
ATOM 845 C CA . LYS A 1 106 ? 4.485 9.891 7.951 1.00 97.31 106 LYS A CA 1
ATOM 846 C C . LYS A 1 106 ? 4.137 8.423 8.190 1.00 97.31 106 LYS A C 1
ATOM 848 O O . LYS A 1 106 ? 4.878 7.746 8.889 1.00 97.31 106 LYS A O 1
ATOM 853 N N . ALA A 1 107 ? 3.055 7.918 7.596 1.00 96.75 107 ALA A N 1
ATOM 854 C CA . ALA A 1 107 ? 2.656 6.519 7.744 1.00 96.75 107 ALA A CA 1
ATOM 855 C C . ALA A 1 107 ? 3.748 5.545 7.290 1.00 96.75 107 ALA A C 1
ATOM 857 O O . ALA A 1 107 ? 4.059 4.591 7.998 1.00 96.75 107 ALA A O 1
ATOM 858 N N . VAL A 1 108 ? 4.350 5.807 6.128 1.00 97.25 108 VAL A N 1
ATOM 859 C CA . VAL A 1 108 ? 5.455 4.996 5.606 1.00 97.25 108 VAL A CA 1
ATOM 860 C C . VAL A 1 108 ? 6.679 5.105 6.521 1.00 97.25 108 VAL A C 1
ATOM 862 O O . VAL A 1 108 ? 7.283 4.089 6.851 1.00 97.25 108 VAL A O 1
ATOM 865 N N . THR A 1 109 ? 7.013 6.309 6.992 1.00 96.62 109 THR A N 1
ATOM 866 C CA . THR A 1 109 ? 8.134 6.533 7.922 1.00 96.62 109 THR A CA 1
ATOM 867 C C . THR A 1 109 ? 7.958 5.767 9.232 1.00 96.62 109 THR A C 1
ATOM 869 O O . THR A 1 109 ? 8.841 5.005 9.629 1.00 96.62 109 THR A O 1
ATOM 872 N N . ASP A 1 110 ? 6.802 5.916 9.881 1.00 94.56 110 ASP A N 1
ATOM 873 C CA . ASP A 1 110 ? 6.481 5.256 11.150 1.00 94.56 110 ASP A CA 1
ATOM 874 C C . ASP A 1 110 ? 6.520 3.722 11.005 1.00 94.56 110 ASP A C 1
ATOM 876 O O . ASP A 1 110 ? 6.928 3.020 11.926 1.00 94.56 110 ASP A O 1
ATOM 880 N N . TYR A 1 111 ? 6.118 3.197 9.844 1.00 94.25 111 TYR A N 1
ATOM 881 C CA . TYR A 1 111 ? 6.052 1.758 9.586 1.00 94.25 111 TYR A CA 1
ATOM 882 C C . TYR A 1 111 ? 7.407 1.123 9.251 1.00 94.25 111 TYR A C 1
ATOM 884 O O . TYR A 1 111 ? 7.661 -0.018 9.632 1.00 94.25 111 TYR A O 1
ATOM 892 N N . VAL A 1 112 ? 8.277 1.838 8.534 1.00 93.62 112 VAL A N 1
ATOM 893 C CA . VAL A 1 112 ? 9.571 1.313 8.065 1.00 93.62 112 VAL A CA 1
ATOM 894 C C . VAL A 1 112 ? 10.699 1.571 9.066 1.00 93.62 112 VAL A C 1
ATOM 896 O O . VAL A 1 112 ? 11.585 0.729 9.210 1.00 93.62 112 VAL A O 1
ATOM 899 N N . SER A 1 113 ? 10.662 2.686 9.801 1.00 92.44 113 SER A N 1
ATOM 900 C CA . SER A 1 113 ? 11.724 3.079 10.744 1.00 92.44 113 SER A CA 1
ATOM 901 C C . SER A 1 113 ? 12.089 2.052 11.833 1.00 92.44 113 SER A C 1
ATOM 903 O O . SER A 1 113 ? 13.253 2.042 12.234 1.00 92.44 113 SER A O 1
ATOM 905 N N . PRO A 1 114 ? 11.202 1.140 12.294 1.00 92.12 114 PRO A N 1
ATOM 906 C CA . PRO A 1 114 ? 11.608 0.056 13.194 1.00 92.12 114 PRO A CA 1
ATOM 907 C C . PRO A 1 114 ? 12.556 -0.972 12.555 1.00 92.12 114 PRO A C 1
ATOM 909 O O . PRO A 1 114 ? 13.212 -1.723 13.274 1.00 92.12 114 PRO A O 1
ATOM 912 N N . PHE A 1 115 ? 12.605 -1.035 11.222 1.00 89.75 115 PHE A N 1
ATOM 913 C CA . PHE A 1 115 ? 13.387 -2.007 10.452 1.00 89.75 115 PHE A CA 1
ATOM 914 C C . PHE A 1 115 ? 14.586 -1.370 9.742 1.00 89.75 115 PHE A C 1
ATOM 916 O O . PHE A 1 115 ? 15.579 -2.050 9.490 1.00 89.75 115 PHE A O 1
ATOM 923 N N . GLU A 1 116 ? 14.505 -0.078 9.424 1.00 89.06 116 GLU A N 1
ATOM 924 C CA . GLU A 1 116 ? 15.590 0.693 8.823 1.00 89.06 116 GLU A CA 1
ATOM 925 C C 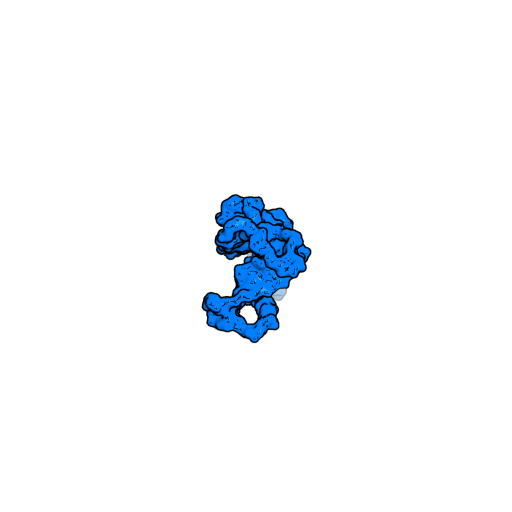. GLU A 1 116 ? 15.826 1.982 9.608 1.00 89.06 116 GLU A C 1
ATOM 927 O O . GLU A 1 116 ? 15.032 2.922 9.546 1.00 89.06 116 GLU A O 1
ATOM 932 N N . GLU A 1 117 ? 16.951 2.038 10.323 1.00 87.81 117 GLU A N 1
ATOM 933 C CA . GLU A 1 117 ? 17.368 3.245 11.036 1.00 87.81 117 GLU A CA 1
ATOM 934 C C . GLU A 1 117 ? 17.521 4.428 10.071 1.00 87.81 117 GLU A C 1
ATOM 936 O O . GLU A 1 117 ? 17.929 4.261 8.918 1.00 87.81 117 GLU A O 1
ATOM 941 N N . GLU A 1 118 ? 17.196 5.626 10.562 1.00 89.31 118 GLU A N 1
ATOM 942 C CA . GLU A 1 118 ? 17.266 6.899 9.828 1.00 89.31 118 GLU A CA 1
ATOM 943 C C . GLU A 1 118 ? 16.385 6.995 8.571 1.00 89.31 118 GLU A C 1
ATOM 945 O O . GLU A 1 118 ? 16.523 7.948 7.808 1.00 89.31 118 GLU A O 1
ATOM 950 N N . PHE A 1 119 ? 15.460 6.059 8.353 1.00 93.31 119 PHE A N 1
ATOM 951 C CA . PHE A 1 119 ? 14.542 6.120 7.220 1.00 93.31 119 PHE A CA 1
ATOM 952 C C . PHE A 1 119 ? 13.601 7.335 7.316 1.00 93.31 119 PHE A C 1
ATOM 954 O O . PHE A 1 119 ? 12.918 7.520 8.327 1.00 93.31 119 PHE A O 1
ATOM 961 N N . GLU A 1 120 ? 13.524 8.137 6.248 1.00 96.50 120 GLU A N 1
ATOM 962 C CA . GLU A 1 120 ? 12.590 9.264 6.131 1.00 96.50 120 GLU A CA 1
ATOM 963 C C . GLU A 1 120 ? 11.775 9.125 4.839 1.00 96.50 120 GLU A C 1
ATOM 965 O O . GLU A 1 120 ? 12.216 9.499 3.754 1.00 96.50 120 GLU A O 1
ATOM 970 N N . GLY A 1 121 ? 10.577 8.554 4.950 1.00 96.69 121 GLY A N 1
ATOM 971 C CA . GLY A 1 121 ? 9.727 8.243 3.807 1.00 96.69 121 GLY A CA 1
ATOM 972 C C . GLY A 1 121 ? 9.005 9.469 3.254 1.00 96.69 121 GLY A C 1
ATOM 973 O O . GLY A 1 121 ? 8.412 10.247 3.999 1.00 96.69 121 GLY A O 1
ATOM 974 N N . TYR A 1 122 ? 8.982 9.594 1.930 1.00 97.56 122 TYR A N 1
ATOM 975 C CA . TYR A 1 122 ? 8.211 10.597 1.201 1.00 97.56 122 TYR A CA 1
ATOM 976 C C . TYR A 1 122 ? 7.309 9.926 0.168 1.00 97.56 122 TYR A C 1
ATOM 978 O O . TYR A 1 122 ? 7.797 9.267 -0.752 1.00 97.56 122 TYR A O 1
ATOM 986 N N . ALA A 1 123 ? 5.996 10.096 0.324 1.00 98.12 123 ALA A N 1
ATOM 987 C CA . ALA A 1 123 ? 4.993 9.567 -0.593 1.00 98.12 123 ALA A CA 1
ATOM 988 C C . ALA A 1 123 ? 5.032 10.315 -1.935 1.00 98.12 123 ALA A C 1
ATOM 990 O O . ALA A 1 123 ? 5.096 11.544 -1.966 1.00 98.12 123 ALA A O 1
ATOM 991 N N . LEU A 1 124 ? 4.975 9.574 -3.040 1.00 97.12 124 LEU A N 1
ATOM 992 C CA . LEU A 1 124 ? 5.097 10.086 -4.404 1.00 97.12 124 LEU A CA 1
ATOM 993 C C . LEU A 1 124 ? 3.752 10.029 -5.127 1.00 97.12 124 LEU A C 1
ATOM 995 O O . LEU A 1 124 ? 3.129 11.063 -5.344 1.00 97.12 124 LEU A O 1
ATOM 999 N N . GLU A 1 125 ? 3.293 8.822 -5.453 1.00 97.62 125 GLU A N 1
ATOM 1000 C CA . GLU A 1 125 ? 2.047 8.583 -6.177 1.00 97.62 125 GLU A CA 1
ATOM 1001 C C . GLU A 1 125 ? 1.123 7.672 -5.389 1.00 97.62 125 GLU A C 1
ATOM 1003 O O . GLU A 1 125 ? 1.554 6.865 -4.562 1.00 97.62 125 GLU A O 1
ATOM 1008 N N . THR A 1 126 ? -0.171 7.781 -5.682 1.00 97.44 126 THR A N 1
ATOM 1009 C CA . THR A 1 126 ? -1.184 6.917 -5.081 1.00 97.44 126 THR A CA 1
ATOM 1010 C C . THR A 1 126 ? -2.062 6.298 -6.151 1.00 97.44 126 THR A C 1
ATOM 1012 O O . THR A 1 126 ? -2.478 6.975 -7.091 1.00 97.44 126 THR A O 1
ATOM 1015 N N . LEU A 1 127 ? -2.388 5.020 -5.990 1.00 96.00 127 LEU A N 1
ATOM 1016 C CA . LEU A 1 127 ? -3.279 4.303 -6.890 1.00 96.00 127 LEU A CA 1
ATOM 1017 C C . LEU A 1 127 ? -4.262 3.465 -6.079 1.00 96.00 127 LEU A C 1
ATOM 1019 O O . LEU A 1 127 ? -3.870 2.679 -5.220 1.00 96.00 127 LEU A O 1
ATOM 1023 N N . ARG A 1 128 ? -5.557 3.620 -6.354 1.00 93.50 128 ARG A N 1
ATOM 1024 C CA . ARG A 1 128 ? -6.596 2.786 -5.742 1.00 93.50 128 ARG A CA 1
ATOM 1025 C C . ARG A 1 128 ? -6.919 1.604 -6.635 1.00 93.50 128 ARG A C 1
ATOM 1027 O O . ARG A 1 128 ? -7.245 1.790 -7.803 1.00 93.50 128 ARG A O 1
ATOM 1034 N N . LEU A 1 129 ? -6.895 0.416 -6.051 1.00 87.56 129 LEU A N 1
ATOM 1035 C CA . LEU A 1 129 ? -7.351 -0.811 -6.686 1.00 87.56 129 LEU A CA 1
ATOM 1036 C C . LEU A 1 129 ? -8.843 -1.031 -6.406 1.00 87.56 129 LEU A C 1
ATOM 1038 O O . LEU A 1 129 ? -9.377 -0.568 -5.396 1.00 87.56 129 LEU A O 1
ATOM 1042 N N . GLU A 1 130 ? -9.519 -1.771 -7.286 1.00 75.00 130 GLU A N 1
ATOM 1043 C CA . GLU A 1 130 ? -10.963 -2.047 -7.184 1.00 75.00 130 GLU A CA 1
ATOM 1044 C C . GLU A 1 130 ? -11.348 -2.769 -5.881 1.00 75.00 130 GLU A C 1
ATOM 1046 O O . GLU A 1 130 ? -12.411 -2.510 -5.321 1.00 75.00 130 GLU A O 1
ATOM 1051 N N . ALA A 1 131 ? -10.440 -3.581 -5.331 1.00 68.31 131 ALA A N 1
ATOM 1052 C CA . ALA A 1 131 ? -10.600 -4.274 -4.050 1.00 68.31 131 ALA A CA 1
ATOM 1053 C C . ALA A 1 131 ? -10.520 -3.351 -2.810 1.00 68.31 131 ALA A C 1
ATOM 1055 O O . ALA A 1 131 ? -10.554 -3.826 -1.679 1.00 68.31 131 ALA A O 1
ATOM 1056 N N . GLY A 1 132 ? -10.388 -2.031 -2.993 1.00 75.56 132 GLY A N 1
ATOM 1057 C CA . GLY A 1 132 ? -10.308 -1.052 -1.904 1.00 75.56 132 GLY A CA 1
ATOM 1058 C C . GLY A 1 132 ? -8.907 -0.856 -1.316 1.00 75.56 132 GLY A C 1
ATOM 1059 O O . GLY A 1 132 ? -8.738 0.017 -0.461 1.00 75.56 132 GLY A O 1
ATOM 1060 N N . ALA A 1 133 ? -7.913 -1.610 -1.797 1.00 86.12 133 ALA A N 1
ATOM 1061 C CA . ALA A 1 133 ? -6.505 -1.403 -1.480 1.00 86.12 133 ALA A CA 1
ATOM 1062 C C . ALA A 1 133 ? -5.995 -0.093 -2.099 1.00 86.12 133 ALA A C 1
ATOM 1064 O O . ALA A 1 133 ? -6.302 0.241 -3.249 1.00 86.12 133 ALA A O 1
ATOM 1065 N N . LEU A 1 134 ? -5.215 0.657 -1.328 1.00 95.56 134 LEU A N 1
ATOM 1066 C CA . LEU A 1 134 ? -4.527 1.861 -1.774 1.00 95.56 134 LEU A CA 1
ATOM 1067 C C . LEU A 1 134 ? -3.029 1.562 -1.832 1.00 95.56 134 LEU A C 1
ATOM 1069 O O . LEU A 1 134 ? -2.412 1.292 -0.8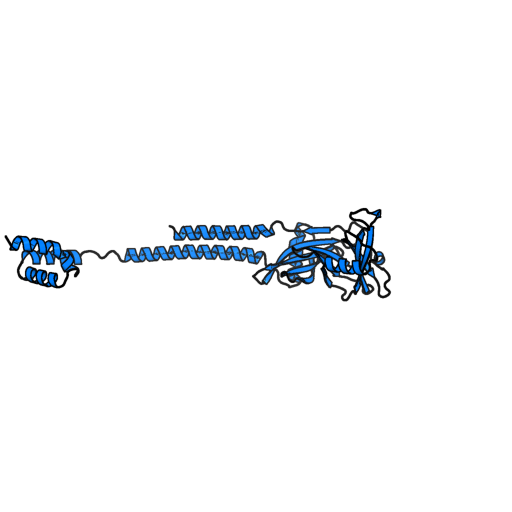08 1.00 95.56 134 LEU A O 1
ATOM 1073 N N . LEU A 1 135 ? -2.451 1.640 -3.024 1.00 96.88 135 LEU A N 1
ATOM 1074 C CA . LEU A 1 135 ? -1.011 1.596 -3.217 1.00 96.88 135 LEU A CA 1
ATOM 1075 C C . LEU A 1 135 ? -0.447 3.010 -3.134 1.00 96.88 135 LEU A C 1
ATOM 1077 O O . LEU A 1 135 ? -1.033 3.949 -3.678 1.00 96.88 135 LEU A O 1
ATOM 1081 N N . VAL A 1 136 ? 0.691 3.148 -2.467 1.00 98.19 136 VAL A N 1
ATOM 1082 C CA . VAL A 1 136 ? 1.426 4.404 -2.330 1.00 98.19 136 VAL A CA 1
ATOM 1083 C C . VAL A 1 136 ? 2.880 4.136 -2.676 1.00 98.19 136 VAL A C 1
ATOM 1085 O O . VAL A 1 136 ? 3.549 3.396 -1.956 1.00 98.19 136 VAL A O 1
ATOM 1088 N N . SER A 1 137 ? 3.381 4.720 -3.762 1.00 97.88 137 SER A N 1
ATOM 1089 C CA . SER A 1 137 ? 4.821 4.706 -4.015 1.00 97.88 137 SER A CA 1
ATOM 1090 C C . SER A 1 137 ? 5.511 5.736 -3.133 1.00 97.88 137 SER A C 1
ATOM 1092 O O . SER A 1 137 ? 4.947 6.784 -2.809 1.00 97.88 137 SER A O 1
ATOM 1094 N N . PHE A 1 138 ? 6.733 5.437 -2.716 1.00 97.19 138 PHE A N 1
ATOM 1095 C CA . PHE A 1 138 ? 7.506 6.318 -1.855 1.00 97.19 138 PHE A CA 1
ATOM 1096 C C . PHE A 1 138 ? 9.000 6.199 -2.126 1.00 97.19 138 PHE A C 1
ATOM 1098 O O . PHE A 1 138 ? 9.472 5.190 -2.644 1.00 97.19 138 PHE A O 1
ATOM 1105 N N . LYS A 1 139 ? 9.752 7.216 -1.707 1.00 95.38 139 LYS A N 1
ATOM 1106 C CA . LYS A 1 139 ? 11.218 7.188 -1.645 1.00 95.38 139 LYS A CA 1
ATOM 1107 C C . LYS A 1 139 ? 11.713 7.528 -0.246 1.00 95.38 139 LYS A C 1
ATOM 1109 O O . LYS A 1 139 ? 10.997 8.173 0.517 1.00 95.38 139 LYS A O 1
ATOM 1114 N N . ASP A 1 140 ? 12.934 7.123 0.062 1.00 94.81 140 ASP A N 1
ATOM 1115 C CA . ASP A 1 140 ? 13.670 7.605 1.226 1.00 94.81 140 ASP A CA 1
ATOM 1116 C C . ASP A 1 140 ? 14.315 8.961 0.895 1.00 94.81 140 ASP A C 1
ATOM 1118 O O . ASP A 1 140 ? 14.979 9.126 -0.131 1.00 94.81 140 ASP A O 1
ATOM 1122 N N . LEU A 1 141 ? 14.122 9.955 1.758 1.00 94.19 141 LEU A N 1
ATOM 1123 C CA . LEU A 1 141 ? 14.746 11.270 1.628 1.00 94.19 141 LEU A CA 1
ATOM 1124 C C . LEU A 1 141 ? 16.219 11.269 2.046 1.00 94.19 141 LEU A C 1
ATOM 1126 O O . LEU A 1 141 ? 16.946 12.186 1.667 1.00 94.19 141 LEU A O 1
ATOM 1130 N N . LYS A 1 142 ? 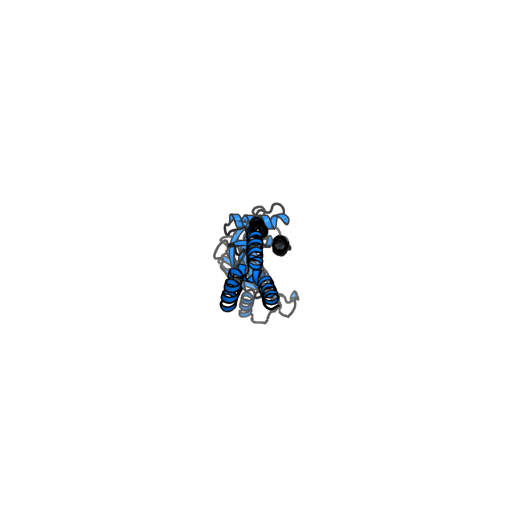16.676 10.271 2.812 1.00 91.06 142 LYS A N 1
ATOM 1131 C CA . LYS A 1 142 ? 18.086 10.148 3.211 1.00 91.06 142 LYS A CA 1
ATOM 1132 C C . LYS A 1 142 ? 18.929 9.377 2.203 1.00 91.06 142 LYS A C 1
ATOM 1134 O O . LYS A 1 142 ? 20.139 9.587 2.142 1.00 91.06 142 LYS A O 1
ATOM 1139 N N . ARG A 1 143 ? 18.312 8.481 1.430 1.00 87.31 143 ARG A N 1
ATOM 1140 C CA . ARG A 1 143 ? 18.991 7.567 0.502 1.00 87.31 143 ARG A CA 1
ATOM 1141 C C . ARG A 1 143 ? 18.308 7.638 -0.860 1.00 87.31 143 ARG A C 1
ATOM 1143 O O . ARG A 1 143 ? 17.280 7.007 -1.067 1.00 87.31 143 ARG A O 1
ATOM 1150 N N . GLU A 1 144 ? 18.898 8.378 -1.798 1.00 76.06 144 GLU A N 1
ATOM 1151 C CA . GLU A 1 144 ? 18.262 8.746 -3.080 1.00 76.06 144 GLU A CA 1
ATOM 1152 C C . GLU A 1 144 ? 17.719 7.558 -3.893 1.00 76.06 144 GLU A C 1
ATOM 1154 O O . GLU A 1 144 ? 16.683 7.670 -4.556 1.00 76.06 144 GLU A O 1
ATOM 1159 N N . THR A 1 145 ? 18.391 6.408 -3.817 1.00 79.62 145 THR A N 1
ATOM 1160 C CA . THR A 1 145 ? 18.020 5.198 -4.555 1.00 79.62 145 THR A CA 1
ATOM 1161 C C . THR A 1 145 ? 17.165 4.215 -3.752 1.00 79.62 145 THR A C 1
ATOM 1163 O O . THR A 1 145 ? 16.692 3.225 -4.317 1.00 79.62 145 THR A O 1
ATOM 1166 N N . ARG A 1 146 ? 16.924 4.454 -2.455 1.00 89.88 146 ARG A N 1
ATOM 1167 C CA . ARG A 1 146 ? 16.063 3.606 -1.615 1.00 89.88 146 ARG A CA 1
ATOM 1168 C C . ARG A 1 146 ? 14.613 4.044 -1.776 1.00 89.88 146 ARG A C 1
ATOM 1170 O O . ARG A 1 146 ? 14.271 5.202 -1.555 1.00 89.88 146 ARG A O 1
ATOM 1177 N N . ASN A 1 147 ? 13.756 3.119 -2.181 1.00 93.12 147 ASN A N 1
ATOM 1178 C CA . ASN A 1 147 ? 12.360 3.415 -2.481 1.00 93.12 147 ASN A CA 1
ATOM 1179 C C . ASN A 1 147 ? 11.488 2.168 -2.373 1.00 93.12 147 ASN A C 1
ATOM 1181 O O . ASN A 1 147 ? 11.982 1.083 -2.055 1.00 93.12 147 ASN A O 1
ATOM 1185 N N . GLY A 1 148 ? 10.185 2.338 -2.568 1.00 94.94 148 GLY A N 1
ATOM 1186 C CA . GLY A 1 148 ? 9.246 1.258 -2.349 1.00 94.94 148 GLY A CA 1
ATOM 1187 C C . GLY A 1 148 ? 7.811 1.564 -2.738 1.00 94.94 148 GLY A C 1
ATOM 1188 O O . GLY A 1 148 ? 7.462 2.666 -3.169 1.00 94.94 148 GLY A O 1
ATOM 1189 N N . VAL A 1 149 ? 6.969 0.558 -2.527 1.00 96.88 149 VAL A N 1
ATOM 1190 C CA . VAL A 1 149 ? 5.513 0.672 -2.584 1.00 96.88 149 VAL A CA 1
ATOM 1191 C C . VAL A 1 149 ? 4.938 0.157 -1.273 1.00 96.88 149 VAL A C 1
ATOM 1193 O O . VAL A 1 149 ? 5.306 -0.910 -0.784 1.00 96.88 149 VAL A O 1
ATOM 1196 N N . ALA A 1 150 ? 4.038 0.938 -0.690 1.00 96.62 150 ALA A N 1
ATOM 1197 C CA . ALA A 1 150 ? 3.279 0.584 0.493 1.00 96.62 150 ALA A CA 1
ATOM 1198 C C . ALA A 1 150 ? 1.823 0.304 0.125 1.00 96.62 150 ALA A C 1
ATOM 1200 O O . ALA A 1 150 ? 1.229 0.995 -0.703 1.00 96.62 150 ALA A O 1
ATOM 1201 N N . GLU A 1 151 ? 1.247 -0.697 0.777 1.00 95.44 151 GLU A N 1
ATOM 1202 C CA . GLU A 1 151 ? -0.160 -1.043 0.665 1.00 95.44 151 GLU A CA 1
ATOM 1203 C C . GLU A 1 151 ? -0.909 -0.585 1.913 1.00 95.44 151 GLU A C 1
ATOM 1205 O O . GLU A 1 151 ? -0.507 -0.845 3.053 1.00 95.44 151 GLU A O 1
ATOM 1210 N N . PHE A 1 152 ? -2.027 0.089 1.676 1.00 95.19 152 PHE A N 1
ATOM 1211 C CA . PHE A 1 152 ? -2.912 0.622 2.690 1.00 95.19 152 PHE A CA 1
ATOM 1212 C C . PHE A 1 152 ? -4.304 0.010 2.567 1.00 95.19 152 PHE A C 1
ATOM 1214 O O . PHE A 1 152 ? -4.894 -0.065 1.488 1.00 95.19 152 PHE A O 1
ATOM 1221 N N . GLU A 1 153 ? -4.862 -0.340 3.718 1.00 92.69 153 GLU A N 1
ATOM 1222 C CA . GLU A 1 153 ? -6.240 -0.779 3.880 1.00 92.69 153 GLU A CA 1
ATOM 1223 C C . GLU A 1 153 ? -7.116 0.413 4.277 1.00 92.69 153 GLU A C 1
ATOM 1225 O O . GLU A 1 153 ? -6.759 1.205 5.158 1.00 92.69 153 GLU A O 1
ATOM 1230 N N . LYS A 1 154 ? -8.287 0.539 3.644 1.00 93.19 154 LYS A N 1
ATOM 1231 C CA . LYS A 1 154 ? -9.267 1.569 3.988 1.00 93.19 154 LYS A CA 1
ATOM 1232 C C . LYS A 1 154 ? -10.189 1.096 5.109 1.00 93.19 154 LYS A C 1
ATOM 1234 O O . LYS A 1 154 ? -10.901 0.107 4.973 1.00 93.19 154 LYS A O 1
ATOM 1239 N N . GLY A 1 155 ? -10.240 1.868 6.184 1.00 91.75 155 GLY A N 1
ATOM 1240 C CA . GLY A 1 155 ? -11.144 1.652 7.300 1.00 91.75 155 GLY A CA 1
ATOM 1241 C C . GLY A 1 155 ? -12.566 2.152 7.044 1.00 91.75 155 GLY A C 1
ATOM 1242 O O . GLY A 1 155 ? -12.819 3.013 6.195 1.00 91.75 155 GLY A O 1
ATOM 1243 N N . ILE A 1 156 ? -13.508 1.676 7.860 1.00 90.94 156 ILE A N 1
ATOM 1244 C CA . ILE A 1 156 ? -14.914 2.112 7.854 1.00 90.94 156 ILE A CA 1
ATOM 1245 C C . ILE A 1 156 ? -15.069 3.594 8.220 1.00 90.94 156 ILE A C 1
ATOM 1247 O O . ILE A 1 156 ? -16.056 4.223 7.853 1.00 90.94 156 ILE A O 1
ATOM 1251 N N . ASN A 1 157 ? -14.083 4.171 8.914 1.00 91.31 157 ASN A N 1
ATOM 1252 C CA . ASN A 1 157 ? -14.024 5.599 9.233 1.00 91.31 157 ASN A CA 1
ATOM 1253 C C . ASN A 1 157 ? -13.509 6.457 8.055 1.00 91.31 157 ASN A C 1
ATOM 1255 O O . ASN A 1 157 ? -13.341 7.665 8.207 1.00 91.31 157 ASN A O 1
ATOM 1259 N N . GLY A 1 158 ? -13.229 5.844 6.898 1.00 91.44 158 GLY A N 1
ATOM 1260 C CA . GLY A 1 158 ? -12.724 6.509 5.697 1.00 91.44 158 GLY A CA 1
ATOM 1261 C C . GLY A 1 158 ? -11.226 6.825 5.713 1.00 91.44 158 GLY A C 1
ATOM 1262 O O . GLY A 1 158 ? -10.724 7.346 4.715 1.00 91.44 158 GLY A O 1
ATOM 1263 N N . LYS A 1 159 ? -10.529 6.507 6.808 1.00 94.88 159 LYS A N 1
ATOM 1264 C CA . LYS A 1 159 ? -9.079 6.658 6.972 1.00 94.88 159 LYS A CA 1
ATOM 1265 C C . LYS A 1 159 ? -8.357 5.363 6.615 1.00 94.88 159 LYS A C 1
ATOM 1267 O O . LYS A 1 159 ? -8.990 4.335 6.395 1.00 94.88 159 LYS A O 1
ATOM 1272 N N . TYR A 1 160 ? -7.036 5.420 6.560 1.00 94.56 160 TYR A N 1
ATOM 1273 C CA . TYR A 1 160 ? -6.192 4.329 6.102 1.00 94.56 160 TYR A CA 1
ATOM 1274 C C . TYR A 1 160 ? -5.244 3.854 7.196 1.00 94.56 160 TYR A C 1
ATOM 1276 O O . TYR A 1 160 ? -4.846 4.620 8.081 1.00 94.56 160 TYR A O 1
ATOM 1284 N N . ARG A 1 161 ? -4.874 2.581 7.091 1.00 93.88 161 ARG A N 1
ATOM 1285 C CA . ARG A 1 161 ? -3.799 1.941 7.843 1.00 93.88 161 ARG A CA 1
ATOM 1286 C C . ARG A 1 161 ? -2.871 1.253 6.850 1.00 93.88 161 ARG A C 1
ATOM 1288 O O . ARG A 1 161 ? -3.350 0.576 5.946 1.00 93.88 161 ARG A O 1
ATOM 1295 N N . ILE A 1 162 ? -1.568 1.417 7.026 1.00 94.75 162 ILE A N 1
ATOM 1296 C CA . ILE A 1 162 ? -0.565 0.673 6.262 1.00 94.75 162 ILE A CA 1
ATOM 1297 C C . ILE A 1 162 ? -0.531 -0.786 6.731 1.00 94.75 162 ILE A C 1
ATOM 1299 O O . ILE A 1 162 ? -0.537 -1.057 7.931 1.00 94.75 162 ILE A O 1
ATOM 1303 N N . ILE A 1 163 ? -0.535 -1.725 5.788 1.00 92.88 163 ILE A N 1
ATOM 1304 C CA . ILE A 1 163 ? -0.532 -3.168 6.077 1.00 92.88 163 ILE A CA 1
ATOM 1305 C C . ILE A 1 163 ? 0.734 -3.865 5.578 1.00 92.88 163 ILE A C 1
ATOM 1307 O O . ILE A 1 163 ? 1.098 -4.930 6.077 1.00 92.88 163 ILE A O 1
ATOM 1311 N N . ARG A 1 164 ? 1.415 -3.264 4.602 1.00 93.19 164 ARG A N 1
ATOM 1312 C CA . ARG A 1 164 ? 2.634 -3.801 4.006 1.00 93.19 164 ARG A CA 1
ATOM 1313 C C . ARG A 1 164 ? 3.447 -2.679 3.373 1.00 93.19 164 ARG A C 1
ATOM 1315 O O . ARG A 1 164 ? 2.877 -1.720 2.860 1.00 93.19 164 ARG A O 1
ATOM 1322 N N . ALA A 1 165 ? 4.765 -2.832 3.368 1.00 94.88 165 ALA A N 1
ATOM 1323 C CA . ALA A 1 165 ? 5.662 -2.040 2.537 1.00 94.88 165 ALA A CA 1
ATOM 1324 C C . ALA A 1 165 ? 6.717 -2.950 1.914 1.00 94.88 165 ALA A C 1
ATOM 1326 O O . ALA A 1 165 ? 7.305 -3.775 2.608 1.00 94.88 165 ALA A O 1
ATOM 1327 N N . ASP A 1 166 ? 6.974 -2.792 0.623 1.00 93.81 166 ASP A N 1
ATOM 1328 C CA . ASP A 1 166 ? 8.092 -3.434 -0.056 1.00 93.81 166 ASP A CA 1
ATOM 1329 C C . ASP A 1 166 ? 9.114 -2.365 -0.430 1.00 93.81 166 ASP A C 1
ATOM 1331 O O . ASP A 1 166 ? 8.788 -1.395 -1.111 1.00 93.81 166 ASP A O 1
ATOM 1335 N N . LEU A 1 167 ? 10.351 -2.556 0.021 1.00 92.25 167 LEU A N 1
ATOM 1336 C CA . LEU A 1 167 ? 11.484 -1.683 -0.241 1.00 92.25 167 LEU A CA 1
ATOM 1337 C C . LEU A 1 167 ? 12.491 -2.358 -1.160 1.00 92.25 167 LEU A C 1
ATOM 1339 O O . LEU A 1 167 ? 12.670 -3.583 -1.170 1.00 92.25 167 LEU A O 1
ATOM 1343 N N . ARG A 1 168 ? 13.185 -1.525 -1.920 1.00 90.19 168 ARG A N 1
ATOM 1344 C CA . ARG A 1 168 ? 14.208 -1.899 -2.890 1.00 90.19 168 ARG A CA 1
ATOM 1345 C C . ARG A 1 168 ? 15.221 -0.762 -2.996 1.00 90.19 168 ARG A C 1
ATOM 1347 O O . ARG A 1 168 ? 14.930 0.393 -2.681 1.00 90.19 168 ARG A O 1
ATOM 1354 N N . THR A 1 169 ? 16.405 -1.083 -3.496 1.00 89.50 169 THR A N 1
ATOM 1355 C CA . THR A 1 169 ? 17.430 -0.091 -3.833 1.00 89.50 169 THR A CA 1
ATOM 1356 C C . THR A 1 169 ? 17.640 -0.101 -5.340 1.00 89.50 169 THR A C 1
ATOM 1358 O O . THR A 1 169 ? 17.954 -1.146 -5.901 1.00 89.50 169 THR A O 1
ATOM 1361 N N . SER A 1 170 ? 17.437 1.045 -5.991 1.00 87.44 170 SER A N 1
ATOM 1362 C CA . SER A 1 170 ? 17.713 1.220 -7.419 1.00 87.44 170 SER A CA 1
ATOM 1363 C C . SER A 1 170 ? 19.218 1.287 -7.671 1.00 87.44 170 SER A C 1
ATOM 1365 O O . SER A 1 170 ? 19.943 1.939 -6.920 1.00 87.44 170 SER A O 1
ATOM 1367 N N . ALA A 1 171 ? 19.681 0.657 -8.749 1.00 86.56 171 ALA A N 1
ATOM 1368 C CA . ALA A 1 171 ? 21.033 0.864 -9.267 1.00 86.56 171 ALA A CA 1
ATOM 1369 C C . ALA A 1 171 ? 21.115 2.073 -10.217 1.00 86.56 171 ALA A C 1
ATOM 1371 O O . ALA A 1 171 ? 22.204 2.457 -10.625 1.00 86.56 171 ALA A O 1
ATOM 1372 N N . TYR A 1 172 ? 19.977 2.671 -10.571 1.00 88.75 172 TYR A N 1
ATOM 1373 C CA . TYR A 1 172 ? 19.865 3.687 -11.613 1.00 88.75 172 TYR A CA 1
ATOM 1374 C C . TYR A 1 172 ? 19.489 5.057 -11.043 1.00 88.75 172 TYR A C 1
ATOM 1376 O O . TYR A 1 172 ? 18.737 5.154 -10.068 1.00 88.75 172 TYR A O 1
ATOM 1384 N N . SER A 1 173 ? 19.977 6.110 -11.701 1.00 87.81 173 SER A N 1
ATOM 1385 C CA . SER A 1 173 ? 19.674 7.520 -11.409 1.00 87.81 173 SER A CA 1
ATOM 1386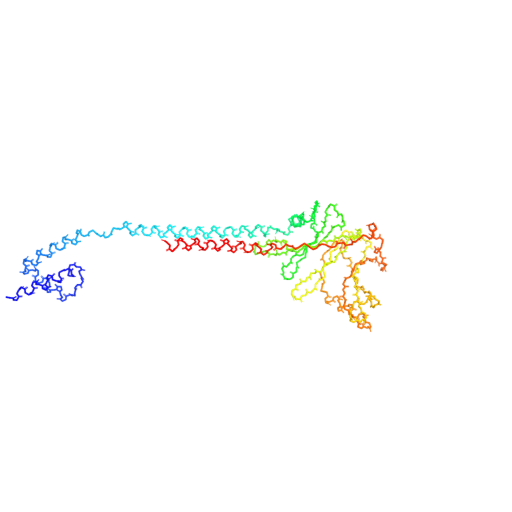 C C . SER A 1 173 ? 18.221 7.886 -11.721 1.00 87.81 173 SER A C 1
ATOM 1388 O O . SER A 1 173 ? 17.614 8.688 -11.015 1.00 87.81 173 SER A O 1
ATOM 1390 N N . SER A 1 174 ? 17.657 7.268 -12.761 1.00 91.56 174 SER A N 1
ATOM 1391 C CA . SER A 1 174 ? 16.224 7.262 -13.057 1.00 91.56 174 SER A CA 1
ATOM 1392 C C . SER A 1 174 ? 15.618 5.982 -12.509 1.00 91.56 174 SER A C 1
ATOM 1394 O O . SER A 1 174 ? 16.099 4.898 -12.825 1.00 91.56 174 SER A O 1
ATOM 1396 N N . VAL A 1 175 ? 14.582 6.082 -11.679 1.00 91.31 175 VAL A N 1
ATOM 1397 C CA . VAL A 1 175 ? 14.093 4.919 -10.936 1.00 91.31 175 VAL A CA 1
ATOM 1398 C C . VAL A 1 175 ? 12.791 4.419 -11.532 1.00 91.31 175 VAL A C 1
ATOM 1400 O O . VAL A 1 175 ? 11.784 5.119 -11.491 1.00 91.31 175 VAL A O 1
ATOM 1403 N N . ILE A 1 176 ? 12.805 3.182 -12.027 1.00 93.62 176 ILE A N 1
ATOM 1404 C CA . ILE A 1 176 ? 11.601 2.384 -12.261 1.00 93.62 176 ILE A CA 1
ATOM 1405 C C . ILE A 1 176 ? 11.781 1.064 -11.531 1.00 93.62 176 ILE A C 1
ATOM 1407 O O . ILE A 1 176 ? 12.779 0.372 -11.715 1.00 93.62 176 ILE A O 1
ATOM 1411 N N . GLN A 1 177 ? 10.817 0.727 -10.686 1.00 91.94 177 GLN A N 1
ATOM 1412 C CA . GLN A 1 177 ? 10.834 -0.507 -9.919 1.00 91.94 177 GLN A CA 1
ATOM 1413 C C . GLN A 1 177 ? 9.519 -1.244 -10.004 1.00 91.94 177 GLN A C 1
ATOM 1415 O O . GLN A 1 177 ? 8.446 -0.648 -10.122 1.00 91.94 177 GLN A O 1
ATOM 1420 N N . THR A 1 178 ? 9.631 -2.562 -9.903 1.00 93.81 178 THR A N 1
ATOM 1421 C CA . THR A 1 178 ? 8.516 -3.477 -10.054 1.00 93.81 178 THR A CA 1
ATOM 1422 C C . THR A 1 178 ? 8.287 -4.249 -8.762 1.00 93.81 178 THR A C 1
ATOM 1424 O O . THR A 1 178 ? 9.214 -4.726 -8.098 1.00 93.81 178 THR A O 1
ATOM 1427 N N . PHE A 1 179 ? 7.020 -4.347 -8.381 1.00 92.19 179 PHE A N 1
ATOM 1428 C CA . PHE A 1 179 ? 6.581 -5.025 -7.172 1.00 92.19 179 PHE A CA 1
ATOM 1429 C C . PHE A 1 179 ? 5.465 -5.992 -7.532 1.00 92.19 179 PHE A C 1
ATOM 1431 O O . PHE A 1 179 ? 4.522 -5.641 -8.240 1.00 92.19 179 PHE A O 1
ATOM 1438 N N . ASN A 1 180 ? 5.567 -7.216 -7.027 1.00 90.94 180 ASN A N 1
ATOM 1439 C CA . ASN A 1 180 ? 4.498 -8.189 -7.178 1.00 90.94 180 ASN A CA 1
ATOM 1440 C C . ASN A 1 180 ? 3.420 -7.892 -6.141 1.00 90.94 180 ASN A C 1
ATOM 1442 O O . ASN A 1 180 ? 3.697 -7.887 -4.939 1.00 90.94 180 ASN A O 1
ATOM 1446 N N . TRP A 1 181 ? 2.198 -7.690 -6.613 1.00 90.06 181 TRP A N 1
ATOM 1447 C CA . TRP A 1 181 ? 1.016 -7.578 -5.775 1.00 90.06 181 TRP A CA 1
ATOM 1448 C C . TRP A 1 181 ? 0.063 -8.712 -6.136 1.00 90.06 181 TRP A C 1
ATOM 1450 O O . TRP A 1 181 ? -0.288 -8.887 -7.298 1.00 90.06 181 TRP A O 1
ATOM 1460 N N . GLU A 1 182 ? -0.328 -9.515 -5.156 1.00 86.19 182 GLU A N 1
ATOM 1461 C CA . GLU A 1 182 ? -1.149 -10.707 -5.370 1.00 86.19 182 GLU A CA 1
ATOM 1462 C C . GLU A 1 182 ? -2.324 -10.684 -4.398 1.00 86.19 182 GLU A C 1
ATOM 1464 O O . GLU A 1 182 ? -2.144 -10.466 -3.198 1.00 86.19 182 GLU A O 1
ATOM 1469 N N . ASN A 1 183 ? -3.524 -10.926 -4.921 1.00 76.94 183 ASN A N 1
ATOM 1470 C CA . ASN A 1 183 ? -4.696 -11.253 -4.119 1.00 76.94 183 ASN A CA 1
ATOM 1471 C C . ASN A 1 183 ? -5.160 -12.686 -4.447 1.00 76.94 183 ASN A C 1
ATOM 1473 O O . ASN A 1 183 ? -4.482 -13.422 -5.156 1.00 76.94 183 ASN A O 1
ATOM 1477 N N . GLN A 1 184 ? -6.307 -13.114 -3.915 1.00 73.19 184 GLN A N 1
ATOM 1478 C CA . GLN A 1 184 ? -6.816 -14.474 -4.152 1.00 73.19 184 GLN A CA 1
ATOM 1479 C C . GLN A 1 184 ? -7.222 -14.752 -5.611 1.00 73.19 184 GLN A C 1
ATOM 1481 O O . GLN A 1 184 ? -7.409 -15.914 -5.963 1.00 73.19 184 GLN A O 1
ATOM 1486 N N . GLU A 1 185 ? -7.391 -13.715 -6.433 1.00 77.19 185 GLU A N 1
ATOM 1487 C CA . GLU A 1 185 ? -7.965 -13.807 -7.779 1.00 77.19 185 GLU A CA 1
ATOM 1488 C C . GLU A 1 185 ? -6.933 -13.556 -8.883 1.00 77.19 185 GLU A C 1
ATOM 1490 O O . GLU A 1 185 ? -7.026 -14.167 -9.941 1.00 77.19 185 GLU A O 1
ATOM 1495 N N . GLU A 1 186 ? -5.958 -12.672 -8.657 1.00 83.44 186 GLU A N 1
ATOM 1496 C CA . GLU A 1 186 ? -5.081 -12.157 -9.704 1.00 83.44 186 GLU A CA 1
ATOM 1497 C C . GLU A 1 186 ? -3.687 -11.785 -9.175 1.00 83.44 186 GLU A C 1
ATOM 1499 O O . GLU A 1 186 ? -3.522 -11.173 -8.112 1.00 83.44 186 GLU A O 1
ATOM 1504 N N . LYS A 1 187 ? -2.668 -12.093 -9.987 1.00 91.19 187 LYS A N 1
ATOM 1505 C CA . LYS A 1 187 ? -1.298 -11.597 -9.818 1.00 91.19 187 LYS A CA 1
ATOM 1506 C C . LYS A 1 187 ? -1.092 -10.341 -10.648 1.00 91.19 187 LYS A C 1
ATOM 1508 O O . LYS A 1 187 ? -1.290 -10.346 -11.862 1.00 91.19 187 LYS A O 1
ATOM 1513 N N . LYS A 1 188 ? -0.631 -9.277 -10.003 1.00 93.00 188 LYS A N 1
ATOM 1514 C CA . LYS A 1 188 ? -0.366 -7.981 -10.620 1.00 93.00 188 LYS A CA 1
ATOM 1515 C C . LYS A 1 188 ? 1.090 -7.581 -10.468 1.00 93.00 188 LYS A C 1
ATOM 1517 O O . LYS A 1 188 ? 1.747 -7.893 -9.475 1.00 93.00 188 LYS A O 1
ATOM 1522 N N . VAL A 1 189 ? 1.564 -6.837 -11.455 1.00 94.94 189 VAL A N 1
ATOM 1523 C CA . VAL A 1 189 ? 2.845 -6.140 -11.425 1.00 94.94 189 VAL A CA 1
ATOM 1524 C C . VAL A 1 189 ? 2.555 -4.664 -11.206 1.00 94.94 189 VAL A C 1
ATOM 1526 O O . VAL A 1 189 ? 1.919 -4.017 -12.037 1.00 94.94 189 VAL A O 1
ATOM 1529 N N . VAL A 1 190 ? 3.005 -4.140 -10.073 1.00 95.69 190 VAL A N 1
ATOM 1530 C CA . VAL A 1 190 ? 2.996 -2.710 -9.770 1.00 95.69 190 VAL A CA 1
ATOM 1531 C C . VAL A 1 190 ? 4.300 -2.118 -10.282 1.00 95.69 190 VAL A C 1
ATOM 1533 O O . VAL A 1 190 ? 5.368 -2.609 -9.926 1.00 95.69 190 VAL A O 1
ATOM 1536 N N . VAL A 1 191 ? 4.221 -1.068 -11.092 1.00 96.69 191 VAL A N 1
ATOM 1537 C CA . VAL A 1 191 ? 5.373 -0.368 -11.664 1.00 96.69 191 VAL A CA 1
ATOM 1538 C C . VAL A 1 191 ? 5.390 1.053 -11.119 1.00 96.69 191 VAL A C 1
ATOM 1540 O O . VAL A 1 191 ? 4.474 1.836 -11.367 1.00 96.69 191 VAL A O 1
ATOM 1543 N N . SER A 1 192 ? 6.426 1.380 -10.354 1.00 96.19 192 SER A N 1
ATOM 1544 C CA . SER A 1 192 ? 6.622 2.696 -9.750 1.00 96.19 192 SER A CA 1
ATOM 1545 C C . SER A 1 192 ? 7.798 3.392 -10.417 1.00 96.19 192 SER A C 1
ATOM 1547 O O . SER A 1 192 ? 8.923 2.902 -10.328 1.00 96.19 192 SER A O 1
ATOM 1549 N N . GLY A 1 193 ? 7.537 4.532 -11.054 1.00 95.12 193 GLY A N 1
ATOM 1550 C CA . GLY A 1 193 ? 8.545 5.363 -11.706 1.00 95.12 193 GLY A CA 1
ATOM 1551 C C . GLY A 1 193 ? 8.689 6.720 -11.023 1.00 95.12 193 GLY A C 1
ATOM 1552 O O . GLY A 1 193 ? 7.683 7.373 -10.745 1.00 95.12 193 GLY A O 1
ATOM 1553 N N . TYR A 1 194 ? 9.914 7.180 -10.766 1.00 94.38 194 TYR A N 1
ATOM 1554 C CA . TYR A 1 194 ? 10.179 8.548 -10.311 1.00 94.38 194 TYR A CA 1
ATOM 1555 C C . TYR A 1 194 ? 11.594 9.016 -10.661 1.00 94.38 194 TYR A C 1
ATOM 1557 O O . TYR A 1 194 ? 12.497 8.221 -10.920 1.00 94.38 194 TYR A O 1
ATOM 1565 N N . SER A 1 195 ? 11.793 10.338 -10.636 1.00 92.31 195 SER A N 1
ATOM 1566 C CA . SER A 1 195 ? 13.076 10.974 -10.970 1.00 92.31 195 SER A CA 1
ATOM 1567 C C . SER A 1 195 ? 13.598 10.583 -12.361 1.00 92.31 195 SER A C 1
ATOM 1569 O O . SER A 1 195 ? 14.804 10.469 -12.566 1.00 92.31 195 SER A O 1
ATOM 1571 N N . LEU A 1 196 ? 12.689 10.358 -13.315 1.00 93.44 196 LEU A N 1
ATOM 1572 C CA . LEU A 1 196 ? 13.056 9.923 -14.660 1.00 93.44 196 LEU A CA 1
ATOM 1573 C C . LEU A 1 196 ? 13.714 11.059 -15.448 1.00 93.44 196 LEU A C 1
ATOM 1575 O O . LEU A 1 196 ? 13.209 12.187 -15.464 1.00 93.44 196 LEU A O 1
ATOM 1579 N N . SER A 1 197 ? 14.821 10.747 -16.129 1.00 94.06 197 SER A N 1
ATOM 1580 C CA . SER A 1 197 ? 15.396 11.630 -17.144 1.00 94.06 197 SER A CA 1
ATOM 1581 C C . SER A 1 197 ? 14.396 11.854 -18.278 1.00 94.06 197 SER A C 1
ATOM 1583 O O . SER A 1 197 ? 13.643 10.958 -18.656 1.00 94.06 197 SER A O 1
ATOM 1585 N N . LYS A 1 198 ? 14.422 13.056 -18.859 1.00 93.81 198 LYS A N 1
ATOM 1586 C CA . LYS A 1 198 ? 13.614 13.397 -20.039 1.00 93.81 198 LYS A CA 1
ATOM 1587 C C . LYS A 1 198 ? 14.058 12.658 -21.296 1.00 93.81 198 LYS A C 1
ATOM 1589 O O . LYS A 1 198 ? 13.286 12.594 -22.243 1.00 93.81 198 LYS A O 1
ATOM 1594 N N . ASP A 1 199 ? 15.271 12.118 -21.285 1.00 94.38 199 ASP A N 1
ATOM 1595 C CA . ASP A 1 199 ? 15.816 11.349 -22.402 1.00 94.38 199 ASP A CA 1
ATOM 1596 C C . ASP A 1 199 ? 15.177 9.953 -22.491 1.00 94.38 199 ASP A C 1
ATOM 1598 O O . ASP A 1 199 ? 15.297 9.285 -23.511 1.00 94.38 199 ASP A O 1
ATOM 1602 N N . ILE A 1 200 ? 14.464 9.514 -21.444 1.00 96.56 200 ILE A N 1
ATOM 1603 C CA . ILE A 1 200 ? 13.745 8.240 -21.424 1.00 96.56 200 ILE A CA 1
ATOM 1604 C C . ILE A 1 200 ? 12.370 8.439 -22.066 1.00 96.56 200 ILE A C 1
ATOM 1606 O O . ILE A 1 200 ? 11.469 9.039 -21.475 1.00 96.56 200 ILE A O 1
ATOM 1610 N N . ALA A 1 201 ? 12.179 7.869 -23.252 1.00 97.31 201 ALA A N 1
ATOM 1611 C CA . ALA A 1 201 ? 10.895 7.877 -23.945 1.00 97.31 201 ALA A CA 1
ATOM 1612 C C . ALA A 1 201 ? 10.051 6.636 -23.624 1.00 97.31 201 ALA A C 1
ATOM 1614 O O . ALA A 1 201 ? 8.815 6.686 -23.657 1.00 97.31 201 ALA A O 1
ATOM 1615 N N . ARG A 1 202 ? 10.696 5.498 -23.334 1.00 97.88 202 ARG A N 1
ATOM 1616 C CA . ARG A 1 202 ? 10.026 4.224 -23.039 1.00 97.88 202 ARG A CA 1
ATOM 1617 C C . ARG A 1 202 ? 10.751 3.464 -21.935 1.00 97.88 202 ARG A C 1
ATOM 1619 O O . ARG A 1 202 ? 11.962 3.580 -21.786 1.00 97.88 202 ARG A O 1
ATOM 1626 N N . TYR A 1 203 ? 10.004 2.644 -21.206 1.00 97.38 203 TYR A N 1
ATOM 1627 C CA . TYR A 1 203 ? 10.560 1.653 -20.290 1.00 97.38 203 TYR A CA 1
ATOM 1628 C C . TYR A 1 203 ? 10.191 0.245 -20.755 1.00 97.38 203 TYR A C 1
ATOM 1630 O O . TYR A 1 203 ? 9.108 0.038 -21.311 1.00 97.38 203 TYR A O 1
ATOM 1638 N N . GLY A 1 204 ? 11.093 -0.710 -20.566 1.00 97.00 204 GLY A N 1
ATOM 1639 C CA . GLY A 1 204 ? 10.875 -2.124 -20.839 1.00 97.00 204 GLY A CA 1
ATOM 1640 C C . GLY A 1 204 ? 10.654 -2.899 -19.553 1.00 97.00 204 GLY A C 1
ATOM 1641 O O . GLY A 1 204 ? 11.370 -2.715 -18.576 1.00 97.00 204 GLY A O 1
ATOM 1642 N N . LEU A 1 205 ? 9.652 -3.769 -19.546 1.00 97.00 205 LEU A N 1
ATOM 1643 C CA . LEU A 1 205 ? 9.525 -4.822 -18.550 1.00 97.00 205 LEU A CA 1
ATOM 1644 C C . LEU A 1 205 ? 10.214 -6.068 -19.102 1.00 97.00 205 LEU A C 1
ATOM 1646 O O . LEU A 1 205 ? 9.738 -6.635 -20.091 1.00 97.00 205 LEU A O 1
ATOM 1650 N N . GLU A 1 206 ? 11.319 -6.468 -18.475 1.00 95.75 206 GLU A N 1
ATOM 1651 C CA . GLU A 1 206 ? 12.134 -7.602 -18.906 1.00 95.75 206 GLU A CA 1
ATOM 1652 C C . GLU A 1 206 ? 11.651 -8.889 -18.249 1.00 95.75 206 GLU A C 1
ATOM 1654 O O . GLU A 1 206 ? 11.607 -9.006 -17.024 1.00 95.75 206 GLU A O 1
ATOM 1659 N N . PHE A 1 207 ? 11.306 -9.874 -19.066 1.00 95.12 207 PHE A N 1
ATOM 1660 C CA . PHE A 1 207 ? 10.854 -11.190 -18.650 1.00 95.12 207 PHE A CA 1
ATOM 1661 C C . PHE A 1 207 ? 11.858 -12.252 -19.062 1.00 95.12 207 PHE A C 1
ATOM 1663 O O . PHE A 1 207 ? 12.293 -12.311 -20.209 1.00 95.12 207 PHE A O 1
ATOM 1670 N N . SER A 1 208 ? 12.123 -13.181 -18.155 1.00 94.31 208 SER A N 1
ATOM 1671 C CA . SER A 1 208 ? 12.717 -14.464 -18.502 1.00 94.31 208 SER A CA 1
ATOM 1672 C C . SER A 1 208 ? 11.629 -15.517 -18.686 1.00 94.31 208 SER A C 1
ATOM 1674 O O . SER A 1 208 ? 10.700 -15.628 -17.884 1.00 94.31 208 SER A O 1
ATOM 1676 N N . ALA A 1 209 ? 11.771 -16.323 -19.729 1.00 94.12 209 ALA A N 1
ATOM 1677 C CA . ALA A 1 209 ? 10.958 -17.501 -20.009 1.00 94.12 209 ALA A CA 1
ATOM 1678 C C . ALA A 1 209 ? 11.862 -18.668 -20.430 1.00 94.12 209 ALA A C 1
ATOM 1680 O O . ALA A 1 209 ? 13.060 -18.488 -20.636 1.00 94.12 209 ALA A O 1
ATOM 1681 N N . TYR A 1 210 ? 11.310 -19.871 -20.552 1.00 93.62 210 TYR A N 1
ATOM 1682 C CA . TYR A 1 210 ? 12.080 -21.087 -20.824 1.00 93.62 210 TYR A CA 1
ATOM 1683 C C . TYR A 1 210 ? 11.505 -21.852 -22.008 1.00 93.62 210 TYR A C 1
ATOM 1685 O O . TYR A 1 210 ? 10.288 -21.910 -22.185 1.00 93.62 210 TYR A O 1
ATOM 1693 N N . LYS A 1 211 ? 12.384 -22.451 -22.817 1.00 92.06 211 LYS A N 1
ATOM 1694 C CA . LYS A 1 211 ? 11.978 -23.247 -23.988 1.00 92.06 211 LYS A CA 1
ATOM 1695 C C . LYS A 1 211 ? 11.289 -24.561 -23.612 1.00 92.06 211 LYS A C 1
ATOM 1697 O O . LYS A 1 211 ? 10.440 -25.021 -24.368 1.00 92.06 211 LYS A O 1
ATOM 1702 N N . SER A 1 212 ? 11.607 -25.129 -22.450 1.00 89.56 212 SER A N 1
ATOM 1703 C CA . SER A 1 212 ? 10.940 -26.322 -21.918 1.00 89.56 212 SER A CA 1
ATOM 1704 C C . SER A 1 212 ? 10.375 -26.068 -20.516 1.00 89.56 212 SER A C 1
ATOM 1706 O O . SER A 1 212 ? 10.799 -25.131 -19.831 1.00 89.56 212 SER A O 1
ATOM 1708 N N . PRO A 1 213 ? 9.435 -26.907 -20.038 1.00 88.38 213 PRO A N 1
ATOM 1709 C CA . PRO A 1 213 ? 8.979 -26.850 -18.657 1.00 88.38 213 PRO A CA 1
ATOM 1710 C C . PRO A 1 213 ? 10.145 -27.054 -17.682 1.00 88.38 213 PRO A C 1
ATOM 1712 O O . PRO A 1 213 ? 10.822 -28.080 -17.711 1.00 88.38 213 PRO A O 1
ATOM 1715 N N . GLY A 1 214 ? 10.360 -26.088 -16.792 1.00 85.12 214 GLY A N 1
ATOM 1716 C CA . GLY A 1 214 ? 11.443 -26.125 -15.812 1.00 85.12 214 GLY A CA 1
ATOM 1717 C C . GLY A 1 214 ? 12.145 -24.779 -15.677 1.00 85.12 214 GLY A C 1
ATOM 1718 O O . GLY A 1 214 ? 11.620 -23.750 -16.092 1.00 85.12 214 GLY A O 1
ATOM 1719 N N . TRP A 1 215 ? 13.322 -24.801 -15.056 1.00 85.56 215 TRP A N 1
ATOM 1720 C CA . TRP A 1 215 ? 14.127 -23.611 -14.750 1.00 85.56 215 TRP A CA 1
ATOM 1721 C C . TRP A 1 215 ? 15.580 -23.788 -15.220 1.00 85.56 215 TRP A C 1
ATOM 1723 O O . TRP A 1 215 ? 16.517 -23.326 -14.573 1.00 85.56 215 TRP A O 1
ATOM 1733 N N . ALA A 1 216 ? 15.776 -24.536 -16.311 1.00 87.62 216 ALA A N 1
ATOM 1734 C CA . ALA A 1 216 ? 17.094 -24.814 -16.871 1.00 87.62 216 ALA A CA 1
ATOM 1735 C C . ALA A 1 216 ? 17.668 -23.538 -17.510 1.00 87.62 216 ALA A C 1
ATOM 1737 O O . ALA A 1 216 ? 17.078 -22.971 -18.429 1.00 87.62 216 ALA A O 1
ATOM 1738 N N . SER A 1 217 ? 18.790 -23.040 -16.989 1.00 81.31 217 SER A N 1
ATOM 1739 C CA . SER A 1 217 ? 19.332 -21.726 -17.363 1.00 81.31 217 SER A CA 1
ATOM 1740 C C . SER A 1 217 ? 19.812 -21.646 -18.812 1.00 81.31 217 SER A C 1
ATOM 1742 O O . SER A 1 217 ? 19.743 -20.580 -19.413 1.00 81.31 217 SER A O 1
ATOM 1744 N N . ASP A 1 218 ? 20.263 -22.758 -19.387 1.00 88.81 218 ASP A N 1
ATOM 1745 C CA . ASP A 1 218 ? 20.668 -22.892 -20.790 1.00 88.81 218 ASP A CA 1
ATOM 1746 C C . ASP A 1 218 ? 19.489 -22.795 -21.772 1.00 88.81 218 ASP A C 1
ATOM 1748 O O . ASP A 1 218 ? 19.670 -22.488 -22.952 1.00 88.81 218 ASP A O 1
ATOM 1752 N N . GLU A 1 219 ? 18.269 -22.991 -21.277 1.00 89.50 219 GLU A N 1
ATOM 1753 C CA . GLU A 1 219 ? 17.034 -22.857 -22.046 1.00 89.50 219 GLU A CA 1
ATOM 1754 C C . GLU A 1 219 ? 16.307 -21.529 -21.808 1.00 89.50 219 GLU A C 1
ATOM 1756 O O . GLU A 1 219 ? 15.242 -21.300 -22.396 1.00 89.50 219 GLU A O 1
ATOM 1761 N N . ARG A 1 220 ? 16.868 -20.654 -20.964 1.00 92.31 220 ARG A N 1
ATOM 1762 C CA . ARG A 1 220 ? 16.293 -19.349 -20.649 1.00 92.31 220 ARG A CA 1
ATOM 1763 C C . ARG A 1 220 ? 16.367 -18.424 -21.861 1.00 92.31 220 ARG A C 1
ATOM 1765 O O . ARG A 1 220 ? 17.383 -18.337 -22.548 1.00 92.31 220 ARG A O 1
ATOM 1772 N N . VAL A 1 221 ? 15.279 -17.715 -22.112 1.00 93.00 221 VAL A N 1
ATOM 1773 C CA . VAL A 1 221 ? 15.164 -16.679 -23.135 1.00 93.00 221 VAL A CA 1
ATOM 1774 C C . VAL A 1 221 ? 14.585 -15.418 -22.513 1.00 93.00 221 VAL A C 1
ATOM 1776 O O . VAL A 1 221 ? 13.709 -15.495 -21.656 1.00 93.00 221 VAL A O 1
ATOM 1779 N N . GLU A 1 222 ? 15.068 -14.266 -22.961 1.00 93.38 222 GLU A N 1
ATOM 1780 C CA . GLU A 1 222 ? 14.624 -12.957 -22.478 1.00 93.38 222 GLU A CA 1
ATOM 1781 C C . GLU A 1 222 ? 13.615 -12.343 -23.448 1.00 93.38 222 GLU A C 1
ATOM 1783 O O . GLU A 1 222 ? 13.688 -12.552 -24.666 1.00 93.38 222 GLU A O 1
ATOM 1788 N N . ARG A 1 223 ? 12.622 -11.649 -22.898 1.00 94.12 223 ARG A N 1
ATOM 1789 C CA . ARG A 1 223 ? 11.529 -11.009 -23.623 1.00 94.12 223 ARG A CA 1
ATOM 1790 C C . ARG A 1 223 ? 11.166 -9.690 -22.978 1.00 94.12 223 ARG A C 1
ATOM 1792 O O . ARG A 1 223 ? 10.969 -9.637 -21.773 1.00 94.12 223 ARG A O 1
ATOM 1799 N N . THR A 1 224 ? 10.949 -8.678 -23.804 1.00 95.44 224 THR A N 1
ATOM 1800 C CA . THR A 1 224 ? 10.675 -7.324 -23.328 1.00 95.44 224 THR A CA 1
ATOM 1801 C C . THR A 1 224 ? 9.316 -6.851 -23.814 1.00 95.44 224 THR A C 1
ATOM 1803 O O . THR A 1 224 ? 9.019 -6.908 -25.009 1.00 95.44 224 THR A O 1
ATOM 1806 N N . LEU A 1 225 ? 8.504 -6.317 -22.903 1.00 96.38 225 LEU A N 1
ATOM 1807 C CA . LEU A 1 225 ? 7.361 -5.475 -23.262 1.00 96.38 225 LEU A CA 1
ATOM 1808 C C . LEU A 1 225 ? 7.715 -4.020 -22.999 1.00 96.38 225 LEU A C 1
ATOM 1810 O O . LEU A 1 225 ? 8.059 -3.669 -21.875 1.00 96.38 225 LEU A O 1
ATOM 1814 N N . THR A 1 226 ? 7.607 -3.168 -24.018 1.00 96.50 226 THR A N 1
ATOM 1815 C CA . THR A 1 226 ? 7.950 -1.747 -23.881 1.00 96.50 226 THR A CA 1
ATOM 1816 C C . THR A 1 226 ? 6.712 -0.866 -23.779 1.00 96.50 226 THR A C 1
ATOM 1818 O O . THR A 1 226 ? 5.748 -1.011 -24.536 1.00 96.50 226 THR A O 1
ATOM 1821 N N . PHE A 1 227 ? 6.773 0.113 -22.884 1.00 97.38 227 PHE A N 1
ATOM 1822 C CA . PHE A 1 227 ? 5.693 1.038 -22.567 1.00 97.38 227 PHE A CA 1
ATOM 1823 C C . PHE A 1 227 ? 6.183 2.483 -22.690 1.00 97.38 227 PHE A C 1
ATOM 1825 O O . PHE A 1 227 ? 7.325 2.774 -22.340 1.00 97.38 227 PHE A O 1
ATOM 1832 N N . PRO A 1 228 ? 5.355 3.412 -23.198 1.00 97.12 228 PRO A N 1
ATOM 1833 C CA . PRO A 1 228 ? 5.735 4.816 -23.283 1.00 97.12 228 PRO A CA 1
ATOM 1834 C C . PRO A 1 228 ? 5.777 5.464 -21.894 1.00 97.12 228 PRO A C 1
ATOM 1836 O O . PRO A 1 228 ? 4.834 5.324 -21.114 1.00 97.12 228 PRO A O 1
ATOM 1839 N N . VAL A 1 229 ? 6.817 6.253 -21.623 1.00 96.12 229 VAL A N 1
ATOM 1840 C CA . VAL A 1 229 ? 6.877 7.115 -20.438 1.00 96.12 229 VAL A CA 1
ATOM 1841 C C . VAL A 1 229 ? 6.022 8.351 -20.698 1.00 96.12 229 VAL A C 1
ATOM 1843 O O . VAL A 1 229 ? 6.368 9.219 -21.493 1.00 96.12 229 VAL A O 1
ATOM 1846 N N . LYS A 1 230 ? 4.862 8.426 -20.039 1.00 94.00 230 LYS A N 1
ATOM 1847 C CA . LYS A 1 230 ? 3.937 9.568 -20.177 1.00 94.00 230 LYS A CA 1
ATOM 1848 C C . LYS A 1 230 ? 4.223 10.687 -19.180 1.00 94.00 230 LYS A C 1
ATOM 1850 O O . LYS A 1 230 ? 3.974 11.848 -19.481 1.00 94.00 230 LYS A O 1
ATOM 1855 N N . ASN A 1 231 ? 4.714 10.327 -17.997 1.00 94.94 231 ASN A N 1
ATOM 1856 C CA . ASN A 1 231 ? 5.026 11.238 -16.902 1.00 94.94 231 ASN A CA 1
ATOM 1857 C C . ASN A 1 231 ? 6.376 10.843 -16.295 1.00 94.94 231 ASN A C 1
ATOM 1859 O O . ASN A 1 231 ? 6.693 9.660 -16.225 1.00 94.94 231 ASN A O 1
ATOM 1863 N N . LEU A 1 232 ? 7.142 11.819 -15.799 1.00 93.88 232 LEU A N 1
ATOM 1864 C CA . LEU A 1 232 ? 8.439 11.567 -15.141 1.00 93.88 232 LEU A CA 1
ATOM 1865 C C . LEU A 1 232 ? 8.303 10.968 -13.727 1.00 93.88 232 LEU A C 1
ATOM 1867 O O . LEU A 1 232 ? 9.300 10.634 -13.085 1.00 93.88 232 LEU A O 1
ATOM 1871 N N . GLN A 1 233 ? 7.067 10.876 -13.240 1.00 95.75 233 GLN A N 1
ATOM 1872 C CA . GLN A 1 233 ? 6.670 10.232 -12.000 1.00 95.75 233 GLN A CA 1
ATOM 1873 C C . GLN A 1 233 ? 5.319 9.549 -12.237 1.00 95.75 233 GLN A C 1
ATOM 1875 O O . GLN A 1 233 ? 4.415 10.170 -12.801 1.00 95.75 233 GLN A O 1
ATOM 1880 N N . PHE A 1 234 ? 5.197 8.273 -11.876 1.00 97.12 234 PHE A N 1
ATOM 1881 C CA . PHE A 1 234 ? 3.976 7.497 -12.076 1.00 97.12 234 PHE A CA 1
ATOM 1882 C C . PHE A 1 234 ? 3.897 6.269 -11.163 1.00 97.12 234 PHE A C 1
ATOM 1884 O O . PHE A 1 234 ? 4.899 5.780 -10.639 1.00 97.12 234 PHE A O 1
ATOM 1891 N N . LEU A 1 235 ? 2.680 5.744 -11.028 1.00 97.50 235 LEU A N 1
ATOM 1892 C CA . LEU A 1 235 ? 2.396 4.448 -10.426 1.00 97.50 235 LEU A CA 1
ATOM 1893 C C . LEU A 1 235 ? 1.355 3.732 -11.285 1.00 97.50 235 LEU A C 1
ATOM 1895 O O . LEU A 1 235 ? 0.208 4.169 -11.383 1.00 97.50 235 LEU A O 1
ATOM 1899 N N . GLU A 1 236 ? 1.772 2.648 -11.924 1.00 96.50 236 GLU A N 1
ATOM 1900 C CA . GLU A 1 236 ? 0.960 1.858 -12.846 1.00 96.50 236 GLU A CA 1
ATOM 1901 C C . GLU A 1 236 ? 0.820 0.424 -12.337 1.00 96.50 236 GLU A C 1
ATOM 1903 O O . GLU A 1 236 ? 1.651 -0.072 -11.575 1.00 96.50 236 GLU A O 1
ATOM 1908 N N . VAL A 1 237 ? -0.260 -0.245 -12.737 1.00 95.25 237 VAL A N 1
ATOM 1909 C CA . VAL A 1 237 ? -0.527 -1.631 -12.352 1.00 95.25 237 VAL A CA 1
ATOM 1910 C C . VAL A 1 237 ? -0.984 -2.413 -13.565 1.00 95.25 237 VAL A C 1
ATOM 1912 O O . VAL A 1 237 ? -1.901 -2.003 -14.276 1.00 95.25 237 VAL A O 1
ATOM 1915 N N . PHE A 1 238 ? -0.359 -3.567 -13.756 1.00 95.12 238 PHE A N 1
ATOM 1916 C CA . PHE A 1 238 ? -0.626 -4.475 -14.857 1.00 95.12 238 PHE A CA 1
ATOM 1917 C C . PHE A 1 238 ? -1.031 -5.844 -14.330 1.00 95.12 238 PHE A C 1
ATOM 1919 O O . PHE A 1 238 ? -0.487 -6.322 -13.335 1.00 95.12 238 PHE A O 1
ATOM 1926 N N . SER A 1 239 ? -1.954 -6.498 -15.028 1.00 94.25 239 SER A N 1
ATOM 1927 C CA . SER A 1 239 ? -2.203 -7.926 -14.847 1.00 94.25 239 SER A CA 1
ATOM 1928 C C . SER A 1 239 ? -0.994 -8.710 -15.347 1.00 94.25 239 SER A C 1
ATOM 1930 O O . SER A 1 239 ? -0.598 -8.549 -16.504 1.00 94.25 239 SER A O 1
ATOM 1932 N N . LEU A 1 240 ? -0.400 -9.557 -14.503 1.00 94.19 240 LEU A N 1
ATOM 1933 C CA . LEU A 1 240 ? 0.716 -10.406 -14.924 1.00 94.19 240 LEU A CA 1
ATOM 1934 C C . LEU A 1 240 ? 0.274 -11.361 -16.038 1.00 94.19 240 LEU A C 1
ATOM 1936 O O . LEU A 1 240 ? 1.018 -11.596 -16.985 1.00 94.19 240 LEU A O 1
ATOM 1940 N N . GLU A 1 241 ? -0.952 -11.870 -15.946 1.00 93.50 241 GLU A N 1
ATOM 1941 C CA . GLU A 1 241 ? -1.539 -12.761 -16.945 1.00 93.50 241 GLU A CA 1
ATOM 1942 C C . GLU A 1 241 ? -1.683 -12.052 -18.292 1.00 93.50 241 GLU A C 1
ATOM 1944 O O . GLU A 1 241 ? -1.204 -12.574 -19.296 1.00 93.50 241 GLU A O 1
ATOM 1949 N N . ALA A 1 242 ? -2.219 -10.826 -18.313 1.00 95.00 242 ALA A N 1
ATOM 1950 C CA . ALA A 1 242 ? -2.346 -10.058 -19.553 1.00 95.00 242 ALA A CA 1
ATOM 1951 C C . ALA A 1 242 ? -0.983 -9.704 -20.179 1.00 95.00 242 ALA A C 1
ATOM 1953 O O . ALA A 1 242 ? -0.842 -9.751 -21.400 1.00 95.00 242 ALA A O 1
ATOM 1954 N N . LEU A 1 243 ? 0.033 -9.379 -19.365 1.00 95.75 243 LEU A N 1
ATOM 1955 C CA . LEU A 1 243 ? 1.399 -9.153 -19.860 1.00 95.75 243 LEU A CA 1
ATOM 1956 C C . LEU A 1 243 ? 1.967 -10.423 -20.510 1.00 95.75 243 LEU A C 1
ATOM 1958 O O . LEU A 1 243 ? 2.521 -10.376 -21.606 1.00 95.75 243 LEU A O 1
ATOM 1962 N N . VAL A 1 244 ? 1.794 -11.576 -19.862 1.00 94.88 244 VAL A N 1
ATOM 1963 C CA . VAL A 1 244 ? 2.253 -12.864 -20.398 1.00 94.88 244 VAL A CA 1
ATOM 1964 C C . VAL A 1 244 ? 1.486 -13.253 -21.665 1.00 94.88 244 VAL A C 1
ATOM 1966 O O . VAL A 1 244 ? 2.083 -13.777 -22.604 1.00 94.88 244 VAL A O 1
ATOM 1969 N N . GLU A 1 245 ? 0.181 -12.995 -21.731 1.00 94.94 245 GLU A N 1
ATOM 1970 C CA . GLU A 1 245 ? -0.611 -13.202 -22.946 1.00 94.94 245 GLU A CA 1
ATOM 1971 C C . GLU A 1 245 ? -0.141 -12.317 -24.100 1.00 94.94 245 GLU A C 1
ATOM 1973 O O . GLU A 1 245 ? -0.060 -12.795 -25.231 1.00 94.94 245 GLU A O 1
ATOM 1978 N N . GLU A 1 246 ? 0.204 -11.056 -23.833 1.00 95.19 246 GLU A N 1
ATOM 1979 C CA . GLU A 1 246 ? 0.742 -10.155 -24.853 1.00 95.19 246 GLU A CA 1
ATOM 1980 C C . GLU A 1 246 ? 2.082 -10.660 -25.394 1.00 95.19 246 GLU A C 1
ATOM 1982 O O . GLU A 1 246 ? 2.247 -10.757 -26.608 1.00 95.19 246 GLU A O 1
ATOM 1987 N N . LEU A 1 247 ? 2.994 -11.088 -24.513 1.00 93.69 247 LEU A N 1
ATOM 1988 C CA . LEU A 1 247 ? 4.262 -11.701 -24.917 1.00 93.69 247 LEU A CA 1
ATOM 1989 C C . LEU A 1 247 ? 4.049 -12.915 -25.822 1.00 93.69 247 LEU A C 1
ATOM 1991 O O . LEU A 1 247 ? 4.705 -13.048 -26.852 1.00 93.69 247 LEU A O 1
ATOM 1995 N N . LYS A 1 248 ? 3.094 -13.785 -25.479 1.00 93.19 248 LYS A N 1
ATOM 1996 C CA . LYS A 1 248 ? 2.793 -14.989 -26.263 1.00 93.19 248 LYS A CA 1
ATOM 1997 C C . LYS A 1 248 ? 2.312 -14.685 -27.684 1.00 93.19 248 LYS A C 1
ATOM 1999 O O . LYS A 1 248 ? 2.524 -15.517 -28.561 1.00 93.19 248 LYS A O 1
ATOM 2004 N N . LYS A 1 249 ? 1.701 -13.523 -27.949 1.00 92.31 249 LYS A N 1
ATOM 2005 C CA . LYS A 1 249 ? 1.230 -13.156 -29.302 1.00 92.31 249 LYS A CA 1
ATOM 2006 C C . LYS A 1 249 ? 2.373 -12.960 -30.294 1.00 92.31 249 LYS A C 1
ATOM 2008 O O . LYS A 1 249 ? 2.176 -13.194 -31.484 1.00 92.31 249 LYS A O 1
ATOM 2013 N N . SER A 1 250 ? 3.541 -12.524 -29.823 1.00 84.12 250 SER A N 1
ATOM 2014 C CA . SER A 1 250 ? 4.737 -12.355 -30.654 1.00 84.12 250 SER A CA 1
ATOM 2015 C C . SER A 1 250 ? 5.609 -13.609 -30.744 1.00 84.12 250 SER A C 1
ATOM 2017 O O . SER A 1 250 ? 6.585 -13.609 -31.495 1.00 84.12 250 SER A O 1
ATOM 2019 N N . GLU A 1 251 ? 5.285 -14.679 -30.010 1.00 87.12 251 GLU A N 1
ATOM 2020 C CA . GLU A 1 251 ? 6.096 -15.894 -30.010 1.00 87.12 251 GLU A CA 1
ATOM 2021 C C . GLU A 1 251 ? 5.712 -16.869 -31.122 1.00 87.12 251 GLU A C 1
ATOM 2023 O O . GLU A 1 251 ? 4.564 -17.277 -31.275 1.00 87.12 251 GLU A O 1
ATOM 2028 N N . ASN A 1 252 ? 6.731 -17.335 -31.845 1.00 83.62 252 ASN A N 1
ATOM 2029 C CA . ASN A 1 252 ? 6.589 -18.398 -32.843 1.00 83.62 252 ASN A CA 1
ATOM 2030 C C . ASN A 1 252 ? 6.675 -19.811 -32.236 1.00 83.62 252 ASN A C 1
ATOM 2032 O O . ASN A 1 252 ? 6.540 -20.799 -32.957 1.00 83.62 252 ASN A O 1
ATOM 2036 N N . GLN A 1 253 ? 6.954 -19.919 -30.936 1.00 86.31 253 GLN A N 1
ATOM 2037 C CA . GLN A 1 253 ? 7.087 -21.179 -30.206 1.00 86.31 253 GLN A CA 1
ATOM 2038 C C . GLN A 1 253 ? 6.502 -21.040 -28.800 1.00 86.31 253 GLN A C 1
ATOM 2040 O O . GLN A 1 253 ? 6.464 -19.946 -28.243 1.00 86.31 253 GLN A O 1
ATOM 2045 N N . GLU A 1 254 ? 6.073 -22.153 -28.213 1.00 89.69 254 GLU A N 1
ATOM 2046 C CA . GLU A 1 254 ? 5.603 -22.158 -26.830 1.00 89.69 254 GLU A CA 1
ATOM 2047 C C . GLU A 1 254 ? 6.781 -21.950 -25.867 1.00 89.69 254 GLU A C 1
ATOM 2049 O O . GLU A 1 254 ? 7.824 -22.591 -26.001 1.00 89.69 254 GLU A O 1
ATOM 2054 N N . LEU A 1 255 ? 6.615 -21.036 -24.909 1.00 92.31 255 LEU A N 1
ATOM 2055 C CA . LEU A 1 255 ? 7.558 -20.797 -23.820 1.00 92.31 255 LEU A CA 1
ATOM 2056 C C . LEU A 1 255 ? 6.848 -20.966 -22.474 1.00 92.31 255 LEU A C 1
ATOM 2058 O O . LEU A 1 255 ? 5.638 -20.751 -22.348 1.00 92.31 255 LEU A O 1
ATOM 2062 N N . TYR A 1 256 ? 7.626 -21.305 -21.453 1.00 90.88 256 TYR A N 1
ATOM 2063 C CA . TYR A 1 256 ? 7.148 -21.649 -20.119 1.00 90.88 256 TYR A CA 1
ATOM 2064 C C . TYR A 1 256 ? 7.744 -20.733 -19.046 1.00 90.88 256 TYR A C 1
ATOM 2066 O O . TYR A 1 256 ? 8.797 -20.127 -19.236 1.00 90.88 256 TYR A O 1
ATOM 2074 N N . ASN A 1 257 ? 7.074 -20.672 -17.890 1.00 91.50 257 ASN A N 1
ATOM 2075 C CA . ASN A 1 257 ? 7.566 -20.031 -16.663 1.00 91.50 257 ASN A CA 1
ATOM 2076 C C . ASN A 1 257 ? 8.035 -18.576 -16.847 1.00 91.50 257 ASN A C 1
ATOM 2078 O O . ASN A 1 257 ? 9.103 -18.191 -16.367 1.00 91.50 257 ASN A O 1
ATOM 2082 N N . TYR A 1 258 ? 7.218 -17.769 -17.528 1.00 92.31 258 TYR A N 1
ATOM 2083 C CA . TYR A 1 258 ? 7.432 -16.327 -17.623 1.00 92.31 258 TYR A CA 1
ATOM 2084 C C . TYR A 1 258 ? 7.502 -15.707 -16.227 1.00 92.31 258 TYR A C 1
ATOM 2086 O O . TYR A 1 258 ? 6.591 -15.875 -15.415 1.00 92.31 258 TYR A O 1
ATOM 2094 N N .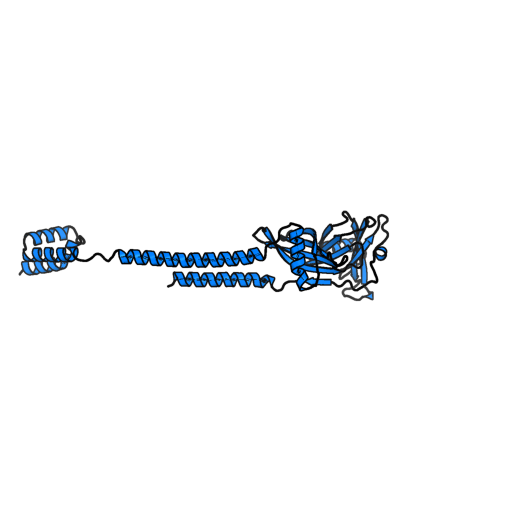 HIS A 1 259 ? 8.572 -14.972 -15.960 1.00 91.38 259 HIS A N 1
ATOM 2095 C CA . HIS A 1 259 ? 8.729 -14.198 -14.739 1.00 91.38 259 HIS A CA 1
ATOM 2096 C C . HIS A 1 259 ? 9.500 -12.920 -15.041 1.00 91.38 259 HIS A C 1
ATOM 2098 O O . HIS A 1 259 ? 10.438 -12.918 -15.837 1.00 91.38 259 HIS A O 1
ATOM 2104 N N . LEU A 1 260 ? 9.065 -11.834 -14.413 1.00 92.56 260 LEU A N 1
ATOM 2105 C CA . LEU A 1 260 ? 9.693 -10.530 -14.533 1.00 92.56 260 LEU A CA 1
ATOM 2106 C C . LEU A 1 260 ? 11.052 -10.556 -13.828 1.00 92.56 260 LEU A C 1
ATOM 2108 O O . LEU A 1 260 ? 11.142 -11.000 -12.681 1.00 92.56 260 LEU A O 1
ATOM 2112 N N . THR A 1 261 ? 12.089 -10.102 -14.519 1.00 90.94 261 THR A N 1
ATOM 2113 C CA . THR A 1 261 ? 13.473 -10.141 -14.044 1.00 90.94 261 THR A CA 1
ATOM 2114 C C . THR A 1 261 ? 14.069 -8.767 -13.826 1.00 90.94 261 THR A C 1
ATOM 2116 O O . THR A 1 261 ? 14.796 -8.605 -12.851 1.00 90.94 261 THR A O 1
ATOM 2119 N N . ASP A 1 262 ? 13.774 -7.798 -14.692 1.00 90.56 262 ASP A N 1
ATOM 2120 C CA . ASP A 1 262 ? 14.373 -6.465 -14.602 1.00 90.56 262 ASP A CA 1
ATOM 2121 C C . ASP A 1 262 ? 13.537 -5.405 -15.340 1.00 90.56 262 ASP A C 1
ATOM 2123 O O . ASP A 1 262 ? 12.441 -5.682 -15.847 1.00 90.56 262 ASP A O 1
ATOM 2127 N N . VAL A 1 263 ? 14.062 -4.183 -15.379 1.00 93.38 263 VAL A N 1
ATOM 2128 C CA . VAL A 1 263 ? 13.546 -3.053 -16.142 1.00 93.38 263 VAL A CA 1
ATOM 2129 C C . VAL A 1 263 ? 14.660 -2.453 -16.994 1.00 93.38 263 VAL A C 1
ATOM 2131 O O . VAL A 1 263 ? 15.781 -2.274 -16.526 1.00 93.38 263 VAL A O 1
ATOM 2134 N N . SER A 1 264 ? 14.318 -2.083 -18.223 1.00 95.31 264 SER A N 1
ATOM 2135 C CA . SER A 1 264 ? 15.195 -1.388 -19.170 1.00 95.31 264 SER A CA 1
ATOM 2136 C C . SER A 1 264 ? 14.634 -0.016 -19.558 1.00 95.31 264 SER A C 1
ATOM 2138 O O . SER A 1 264 ? 13.445 0.275 -19.381 1.00 95.31 264 SER A O 1
ATOM 2140 N N . PHE A 1 265 ? 15.492 0.854 -20.084 1.00 96.50 265 PHE A N 1
ATOM 2141 C CA . PHE A 1 265 ? 15.176 2.230 -20.457 1.00 96.50 265 PHE A CA 1
ATOM 2142 C C . PHE A 1 265 ? 15.563 2.491 -21.907 1.00 96.50 265 PHE A C 1
ATOM 2144 O O . PHE A 1 265 ? 16.681 2.185 -22.312 1.00 96.50 265 PHE A O 1
ATOM 2151 N N . TYR A 1 266 ? 14.665 3.120 -22.663 1.00 97.50 266 TYR A N 1
ATOM 2152 C CA . TYR A 1 266 ? 14.886 3.426 -24.073 1.00 97.50 266 TYR A CA 1
ATOM 2153 C C . TYR A 1 266 ? 14.628 4.896 -24.383 1.00 97.50 266 TYR A C 1
ATOM 2155 O O . TYR A 1 266 ? 13.684 5.501 -23.855 1.00 97.50 266 TYR A O 1
ATOM 2163 N N . ASP A 1 267 ? 15.440 5.447 -25.278 1.00 96.88 267 ASP A N 1
ATOM 2164 C CA . ASP A 1 267 ? 15.305 6.817 -25.767 1.00 96.88 267 ASP A CA 1
ATOM 2165 C C . ASP A 1 267 ? 14.225 6.968 -26.864 1.00 96.88 267 ASP A C 1
ATOM 2167 O O . ASP A 1 267 ? 13.508 6.021 -27.207 1.00 96.88 267 ASP A O 1
ATOM 2171 N N . GLU A 1 268 ? 14.073 8.176 -27.424 1.00 95.56 268 GLU A N 1
ATOM 2172 C CA . GLU A 1 268 ? 13.108 8.448 -28.507 1.00 95.56 268 GLU A CA 1
ATOM 2173 C C . GLU A 1 268 ? 13.401 7.678 -29.806 1.00 95.56 268 GLU A C 1
ATOM 2175 O O . GLU A 1 268 ? 12.491 7.460 -30.611 1.00 95.56 268 GLU A O 1
ATOM 2180 N N . THR A 1 269 ? 14.653 7.267 -30.025 1.00 95.75 269 THR A N 1
ATOM 2181 C CA . THR A 1 269 ? 15.070 6.493 -31.202 1.00 95.75 269 THR A CA 1
ATOM 2182 C C . THR A 1 269 ? 14.845 4.990 -31.022 1.00 95.75 269 THR A C 1
ATOM 2184 O O . THR A 1 269 ? 14.801 4.253 -32.011 1.00 95.75 269 THR A O 1
ATOM 2187 N N . GLY A 1 270 ? 14.625 4.549 -29.778 1.00 94.44 270 GLY A N 1
ATOM 2188 C CA . GLY A 1 270 ? 14.510 3.149 -29.384 1.00 94.44 270 GLY A CA 1
ATOM 2189 C C . GLY A 1 270 ? 15.845 2.512 -28.990 1.00 94.44 270 GLY A C 1
ATOM 2190 O O . GLY A 1 270 ? 15.906 1.289 -28.878 1.00 94.44 270 GLY A O 1
ATOM 2191 N N . GLU A 1 271 ? 16.899 3.308 -28.799 1.00 96.38 271 GLU A N 1
ATOM 2192 C CA . GLU A 1 271 ? 18.185 2.848 -28.276 1.00 96.38 271 GLU A CA 1
ATOM 2193 C C . GLU A 1 271 ? 18.067 2.552 -26.775 1.00 96.38 271 GLU A C 1
ATOM 2195 O O . GLU A 1 271 ? 17.441 3.310 -26.033 1.00 96.38 271 GLU A O 1
ATOM 2200 N N . ASP A 1 272 ? 18.649 1.433 -26.336 1.00 96.56 272 ASP A N 1
ATOM 2201 C CA . ASP A 1 272 ? 18.718 1.064 -24.921 1.00 96.56 272 ASP A CA 1
ATOM 2202 C C . ASP A 1 272 ? 19.781 1.912 -24.212 1.00 96.56 272 ASP A C 1
ATOM 2204 O O . ASP A 1 272 ? 20.971 1.841 -24.524 1.00 96.56 272 ASP A O 1
ATOM 2208 N N . ILE A 1 273 ? 19.337 2.712 -23.247 1.00 95.62 273 ILE A N 1
ATOM 2209 C CA . ILE A 1 273 ? 20.171 3.631 -22.470 1.00 95.62 273 ILE A CA 1
ATOM 2210 C C . ILE A 1 273 ? 20.322 3.189 -21.008 1.00 95.62 273 ILE A C 1
ATOM 2212 O O . ILE A 1 273 ? 20.844 3.951 -20.193 1.00 95.62 273 ILE A O 1
ATOM 2216 N N . THR A 1 274 ? 19.905 1.970 -20.654 1.00 93.38 274 THR A N 1
ATOM 2217 C CA . THR A 1 274 ? 19.878 1.450 -19.273 1.00 93.38 274 THR A CA 1
ATOM 2218 C C . THR A 1 274 ? 21.234 1.558 -18.576 1.00 93.38 274 THR A C 1
ATOM 2220 O O . THR A 1 274 ? 21.344 2.141 -17.496 1.00 93.38 274 THR A O 1
ATOM 2223 N N . GLU A 1 275 ? 22.292 1.083 -19.233 1.00 91.38 275 GLU A N 1
ATOM 2224 C CA . GLU A 1 275 ? 23.666 1.099 -18.710 1.00 91.38 275 GLU A CA 1
ATOM 2225 C C . GLU A 1 275 ? 24.187 2.522 -18.454 1.00 91.38 275 GLU A C 1
ATOM 2227 O O . GLU A 1 275 ? 24.954 2.758 -17.522 1.00 91.38 275 GLU A O 1
ATOM 2232 N N . SER A 1 276 ? 23.738 3.504 -19.244 1.00 91.31 276 SER A N 1
ATOM 2233 C CA . SER A 1 276 ? 24.157 4.903 -19.087 1.00 91.31 276 SER A CA 1
ATOM 2234 C C . SER A 1 276 ? 23.604 5.557 -17.815 1.00 91.31 276 SER A C 1
ATOM 2236 O O . SER A 1 276 ? 24.135 6.568 -17.354 1.00 91.31 276 SER A O 1
ATOM 2238 N N . LEU A 1 277 ? 22.547 4.975 -17.237 1.00 89.94 277 LEU A N 1
ATOM 2239 C CA . LEU A 1 277 ? 21.845 5.501 -16.069 1.00 89.94 277 LEU A CA 1
ATOM 2240 C C . LEU A 1 277 ? 22.357 4.922 -14.745 1.00 89.94 277 LEU A C 1
ATOM 2242 O O . LEU A 1 277 ? 21.894 5.374 -13.692 1.00 89.94 277 LEU A O 1
ATOM 2246 N N . LEU A 1 278 ? 23.277 3.951 -14.775 1.00 88.69 278 LEU A N 1
ATOM 2247 C CA . LEU A 1 278 ? 23.824 3.295 -13.586 1.00 88.69 278 LEU A CA 1
ATOM 2248 C C . LEU A 1 278 ? 24.552 4.277 -12.654 1.00 88.69 278 LEU A C 1
ATOM 2250 O O . LEU A 1 278 ? 25.366 5.101 -13.072 1.00 88.69 278 LEU A O 1
ATOM 2254 N N . VAL A 1 279 ? 24.285 4.151 -11.354 1.00 82.25 279 VAL A N 1
ATOM 2255 C CA . VAL A 1 279 ? 24.889 4.941 -10.277 1.00 82.25 279 VAL A CA 1
ATOM 2256 C C . VAL A 1 279 ? 25.749 4.013 -9.419 1.00 82.25 279 VAL A C 1
ATOM 2258 O O . VAL A 1 279 ? 25.277 3.405 -8.462 1.00 82.25 279 VAL A O 1
ATOM 2261 N N . GLY A 1 280 ? 27.036 3.917 -9.765 1.00 68.62 280 GLY A N 1
ATOM 2262 C CA . GLY A 1 280 ? 28.032 3.101 -9.055 1.00 68.62 280 GLY A CA 1
ATOM 2263 C C . GLY A 1 280 ? 28.252 1.705 -9.653 1.00 68.62 280 GLY A C 1
ATOM 2264 O O . GLY A 1 280 ? 27.762 1.393 -10.733 1.00 68.62 280 GLY A O 1
ATOM 2265 N N . GLU A 1 281 ? 29.035 0.864 -8.966 1.00 55.94 281 GLU A N 1
ATOM 2266 C CA . GLU A 1 281 ? 29.182 -0.550 -9.343 1.00 55.94 281 GLU A CA 1
ATOM 2267 C C . GLU A 1 281 ? 27.886 -1.302 -9.018 1.00 55.94 281 GLU A C 1
ATOM 2269 O O . GLU A 1 281 ? 27.324 -1.098 -7.943 1.00 55.94 281 GLU A O 1
ATOM 2274 N N . SER A 1 282 ? 27.436 -2.165 -9.939 1.00 51.72 282 SER A N 1
ATOM 2275 C CA . SER A 1 282 ? 26.259 -3.046 -9.833 1.00 51.72 282 SER A CA 1
ATOM 2276 C C . SER A 1 282 ? 26.241 -3.828 -8.506 1.00 51.72 282 SER A C 1
ATOM 2278 O O . SER A 1 282 ? 26.683 -4.976 -8.414 1.00 51.72 282 SER A O 1
ATOM 2280 N N . GLY A 1 283 ? 25.737 -3.192 -7.454 1.00 47.34 283 GLY A N 1
ATOM 2281 C CA . GLY A 1 283 ? 25.515 -3.782 -6.146 1.00 47.34 283 GLY A CA 1
ATOM 2282 C C . GLY A 1 283 ? 24.183 -4.518 -6.109 1.00 47.34 283 GLY A C 1
ATOM 2283 O O . GLY A 1 283 ? 23.236 -4.160 -6.804 1.00 47.34 283 GLY A O 1
ATOM 2284 N N . ASN A 1 284 ? 24.115 -5.558 -5.279 1.00 45.03 284 ASN A N 1
ATOM 2285 C CA . ASN A 1 284 ? 22.937 -6.399 -5.091 1.00 45.03 284 ASN A CA 1
ATOM 2286 C C . ASN A 1 284 ? 21.672 -5.536 -4.882 1.00 45.03 284 ASN A C 1
ATOM 2288 O O . ASN A 1 284 ? 21.580 -4.830 -3.873 1.00 45.03 284 ASN A O 1
ATOM 2292 N N . GLN A 1 285 ? 20.714 -5.591 -5.818 1.00 59.59 285 GLN A N 1
ATOM 2293 C CA . GLN A 1 285 ? 19.420 -4.895 -5.745 1.00 59.59 285 GLN A CA 1
ATOM 2294 C C . GLN A 1 285 ? 18.535 -5.562 -4.676 1.00 59.59 285 GLN A C 1
ATOM 2296 O O . GLN A 1 285 ? 17.564 -6.265 -4.949 1.00 59.59 285 GLN A O 1
ATOM 2301 N N . GLY A 1 286 ? 18.943 -5.410 -3.417 1.00 60.12 286 GLY A N 1
ATOM 2302 C CA . GLY A 1 286 ? 18.345 -6.068 -2.268 1.00 60.12 286 GLY A CA 1
ATOM 2303 C C . GLY A 1 286 ? 16.934 -5.558 -2.009 1.00 60.12 286 GLY A C 1
ATOM 2304 O O . GLY A 1 286 ? 16.714 -4.374 -1.734 1.00 60.12 286 GLY A O 1
ATOM 2305 N N . GLY A 1 287 ? 15.978 -6.478 -2.068 1.00 71.56 287 GLY A N 1
ATOM 2306 C CA . GLY A 1 287 ? 14.598 -6.238 -1.696 1.00 71.56 287 GLY A CA 1
ATOM 2307 C C . GLY A 1 287 ? 14.293 -6.635 -0.259 1.00 71.56 287 GLY A C 1
ATOM 2308 O O . GLY A 1 287 ? 14.737 -7.687 0.190 1.00 71.56 287 GLY A O 1
ATOM 2309 N N . SER A 1 288 ? 13.501 -5.826 0.443 1.00 78.94 288 SER A N 1
ATOM 2310 C CA . SER A 1 288 ? 12.952 -6.170 1.757 1.00 78.94 288 SER A CA 1
ATOM 2311 C C . SER A 1 288 ? 11.441 -5.986 1.749 1.00 78.94 288 SER A C 1
ATOM 2313 O O . SER A 1 288 ? 10.955 -4.921 1.381 1.00 78.94 288 SER A O 1
ATOM 2315 N N . GLY A 1 289 ? 10.702 -7.028 2.125 1.00 83.00 289 GLY A N 1
ATOM 2316 C CA . GLY A 1 289 ? 9.262 -6.949 2.360 1.00 83.00 289 GLY A CA 1
ATOM 2317 C C . GLY A 1 289 ? 8.996 -6.824 3.854 1.00 83.00 289 GLY A C 1
ATOM 2318 O O . GLY A 1 289 ? 9.425 -7.676 4.631 1.00 83.00 289 GLY A O 1
ATOM 2319 N N . ILE A 1 290 ? 8.281 -5.777 4.256 1.00 83.31 290 ILE A N 1
ATOM 2320 C CA . ILE A 1 290 ? 7.898 -5.511 5.641 1.00 83.31 290 ILE A CA 1
ATOM 2321 C C . ILE A 1 290 ? 6.395 -5.753 5.785 1.00 83.31 290 ILE A C 1
ATOM 2323 O O . ILE A 1 290 ? 5.559 -4.969 5.325 1.00 83.31 290 ILE A O 1
ATOM 2327 N N . GLY A 1 291 ? 6.048 -6.844 6.462 1.00 76.81 291 GLY A N 1
ATOM 2328 C CA . GLY A 1 291 ? 4.687 -7.150 6.897 1.00 76.81 291 GLY A CA 1
ATOM 2329 C C . GLY A 1 291 ? 4.597 -7.114 8.419 1.00 76.81 291 GLY A C 1
ATOM 2330 O O . GLY A 1 291 ? 5.472 -7.644 9.102 1.00 76.81 291 GLY A O 1
ATOM 2331 N N . SER A 1 292 ? 3.536 -6.519 8.960 1.00 71.69 292 SER A N 1
ATOM 2332 C CA . SER A 1 292 ? 3.289 -6.547 10.400 1.00 71.69 292 SER A CA 1
ATOM 2333 C C . SER A 1 292 ? 2.459 -7.776 10.777 1.00 71.69 292 SER A C 1
ATOM 2335 O O . SER A 1 292 ? 1.291 -7.903 10.408 1.00 71.69 292 SER A O 1
ATOM 2337 N N . ALA A 1 293 ? 3.052 -8.683 11.560 1.00 59.44 293 ALA A N 1
ATOM 2338 C CA . ALA A 1 293 ? 2.343 -9.824 12.147 1.00 59.44 293 ALA A CA 1
ATOM 2339 C C . ALA A 1 293 ? 1.271 -9.393 13.172 1.00 59.44 293 ALA A C 1
ATOM 2341 O O . ALA A 1 293 ? 0.407 -10.184 13.553 1.00 59.44 293 ALA A O 1
ATOM 2342 N N . GLU A 1 294 ? 1.300 -8.132 13.610 1.00 64.88 294 GLU A N 1
ATOM 2343 C CA . GLU A 1 294 ? 0.421 -7.590 14.646 1.00 64.88 294 GLU A CA 1
ATOM 2344 C C . GLU A 1 294 ? -0.913 -7.065 14.101 1.00 64.88 294 GLU A C 1
ATOM 2346 O O . GLU A 1 294 ? -1.816 -6.755 14.878 1.00 64.88 294 GLU A O 1
ATOM 2351 N N . LEU A 1 295 ? -1.098 -7.026 12.776 1.00 78.06 295 LEU A N 1
ATOM 2352 C CA . LEU A 1 295 ? -2.323 -6.505 12.155 1.00 78.06 295 LEU A CA 1
ATOM 2353 C C . LEU A 1 295 ? -3.592 -7.199 12.664 1.00 78.06 295 LEU A C 1
ATOM 2355 O O . LEU A 1 295 ? -4.638 -6.555 12.791 1.00 78.06 295 LEU A O 1
ATOM 2359 N N . TRP A 1 296 ? -3.499 -8.496 12.977 1.00 80.19 296 TRP A N 1
ATOM 2360 C CA . TRP A 1 296 ? -4.601 -9.276 13.540 1.00 80.19 296 TRP A CA 1
ATOM 2361 C C . TRP A 1 296 ? -4.756 -9.099 15.060 1.00 80.19 296 TRP A C 1
ATOM 2363 O O . TRP A 1 296 ? -5.875 -9.172 15.573 1.00 80.19 296 TRP A O 1
ATOM 2373 N N . LEU A 1 297 ? -3.670 -8.799 15.787 1.00 85.00 297 LEU A N 1
ATOM 2374 C CA . LEU A 1 297 ? -3.695 -8.616 17.246 1.00 85.00 297 LEU A CA 1
ATOM 2375 C C . LEU A 1 297 ? -4.580 -7.443 17.667 1.00 85.00 297 LEU A C 1
ATOM 2377 O O . LEU A 1 297 ? -5.236 -7.522 18.703 1.00 85.00 297 LEU A O 1
ATOM 2381 N N . VAL A 1 298 ? -4.666 -6.396 16.846 1.00 86.69 298 VAL A N 1
ATOM 2382 C CA . VAL A 1 298 ? -5.586 -5.269 17.060 1.00 86.69 298 VAL A CA 1
ATOM 2383 C C . VAL A 1 298 ? -7.027 -5.757 17.214 1.00 86.69 298 VAL A C 1
ATOM 2385 O O . VAL A 1 298 ? -7.722 -5.383 18.161 1.00 86.69 298 VAL A O 1
ATOM 2388 N N . TYR A 1 299 ? -7.484 -6.618 16.303 1.00 89.50 299 TYR A N 1
ATOM 2389 C CA . TYR A 1 299 ? -8.854 -7.126 16.323 1.00 89.50 299 TYR A CA 1
ATOM 2390 C C . TYR A 1 299 ? -9.088 -8.067 17.506 1.00 89.50 299 TYR A C 1
ATOM 2392 O O . TYR A 1 299 ? -10.157 -8.027 18.118 1.00 89.50 299 TYR A O 1
ATOM 2400 N N . VAL A 1 300 ? -8.078 -8.854 17.887 1.00 91.94 300 VAL A N 1
ATOM 2401 C CA . VAL A 1 300 ? -8.118 -9.670 19.109 1.00 91.94 300 VAL A CA 1
ATOM 2402 C C . VAL A 1 300 ? -8.246 -8.787 20.347 1.00 91.94 300 VAL A C 1
ATOM 2404 O O . VAL A 1 300 ? -9.102 -9.041 21.189 1.00 91.94 300 VAL A O 1
ATOM 2407 N N . LEU A 1 301 ? -7.451 -7.720 20.452 1.00 92.50 301 LEU A N 1
ATOM 2408 C CA . LEU A 1 301 ? -7.514 -6.781 21.568 1.00 92.50 301 LEU A CA 1
ATOM 2409 C C . LEU A 1 301 ? -8.890 -6.109 21.650 1.00 92.50 301 LEU A C 1
ATOM 2411 O O . LEU A 1 301 ? -9.486 -6.065 22.725 1.00 92.50 301 LEU A O 1
ATOM 2415 N N . MET A 1 302 ? -9.433 -5.647 20.520 1.00 93.56 302 MET A N 1
ATOM 2416 C CA . MET A 1 302 ? -10.790 -5.095 20.461 1.00 93.56 302 MET A CA 1
ATOM 2417 C C . MET A 1 302 ? -11.837 -6.118 20.915 1.00 93.56 302 MET A C 1
ATOM 2419 O O . MET A 1 302 ? -12.724 -5.784 21.700 1.00 93.56 302 MET A O 1
ATOM 2423 N N . PHE A 1 303 ? -11.720 -7.372 20.472 1.00 94.62 303 PHE A N 1
ATOM 2424 C CA . PHE A 1 303 ? -12.615 -8.447 20.890 1.00 94.62 303 PHE A CA 1
ATOM 2425 C C . PHE A 1 303 ? -12.531 -8.710 22.399 1.00 94.62 303 PHE A C 1
ATOM 2427 O O . PHE A 1 303 ? -13.565 -8.830 23.054 1.00 94.62 303 PHE A O 1
ATOM 2434 N N . LEU A 1 304 ? -11.326 -8.732 22.975 1.00 95.25 304 LEU A N 1
ATOM 2435 C CA . LEU A 1 304 ? -11.124 -8.889 24.418 1.00 95.25 304 LEU A CA 1
ATOM 2436 C C . LEU A 1 304 ? -11.734 -7.726 25.213 1.00 95.25 304 LEU A C 1
ATOM 2438 O O . LEU A 1 304 ? -12.409 -7.963 26.215 1.00 95.25 304 LEU A O 1
ATOM 2442 N N . VAL A 1 305 ? -11.561 -6.483 24.750 1.00 95.44 305 VAL A N 1
ATOM 2443 C CA . VAL A 1 305 ? -12.165 -5.287 25.365 1.00 95.44 305 VAL A CA 1
ATOM 2444 C C . VAL A 1 305 ? -13.692 -5.382 25.362 1.00 95.44 305 VAL A C 1
ATOM 2446 O O . VAL A 1 305 ? -14.333 -5.165 26.393 1.00 95.44 305 VAL A O 1
ATOM 2449 N N . LEU A 1 306 ? -14.288 -5.749 24.225 1.00 95.38 306 LEU A N 1
ATOM 2450 C CA . LEU A 1 306 ? -15.739 -5.907 24.105 1.00 95.38 306 LEU A CA 1
ATOM 2451 C C . LEU A 1 306 ? -16.258 -7.084 24.943 1.00 95.38 306 LEU A C 1
ATOM 2453 O O . LEU A 1 306 ? -17.287 -6.955 25.605 1.00 95.38 306 LEU A O 1
ATOM 2457 N N . GLY A 1 307 ? -15.531 -8.204 24.972 1.00 94.12 307 GLY A N 1
ATOM 2458 C CA . GLY A 1 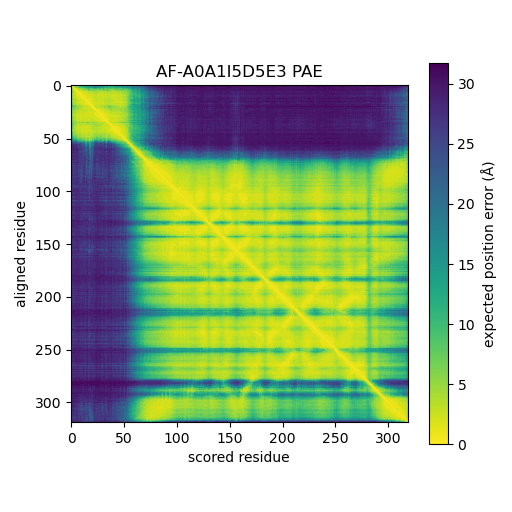307 ? -15.851 -9.370 25.795 1.00 94.12 307 GLY A CA 1
ATOM 2459 C C . GLY A 1 307 ? -15.840 -9.048 27.289 1.00 94.12 307 GLY A C 1
ATOM 2460 O O . GLY A 1 307 ? -16.780 -9.395 28.005 1.00 94.12 307 GLY A O 1
ATOM 2461 N N . PHE A 1 308 ? -14.834 -8.307 27.758 1.00 93.94 308 PHE A N 1
ATOM 2462 C CA . PHE A 1 308 ? -14.791 -7.815 29.135 1.00 93.94 308 PHE A CA 1
ATOM 2463 C C . PHE A 1 308 ? -15.953 -6.859 29.438 1.00 93.94 308 PHE A C 1
ATOM 2465 O O . PHE A 1 308 ? -16.608 -6.989 30.474 1.00 93.94 308 PHE A O 1
ATOM 2472 N N . GLY A 1 309 ? -16.273 -5.952 28.509 1.00 92.88 309 GLY A N 1
ATOM 2473 C CA . GLY A 1 309 ? -17.451 -5.088 28.604 1.00 92.88 309 GLY A CA 1
ATOM 2474 C C . GLY A 1 309 ? -18.750 -5.880 28.767 1.00 92.88 309 GLY A C 1
ATOM 2475 O O . GLY A 1 309 ? -19.557 -5.567 29.641 1.00 92.88 309 GLY A O 1
ATOM 2476 N N . ALA A 1 310 ? -18.930 -6.954 27.994 1.00 92.56 310 ALA A N 1
ATOM 2477 C CA . ALA A 1 310 ? -20.099 -7.828 28.084 1.00 92.56 310 ALA A CA 1
ATOM 2478 C C . ALA A 1 310 ? -20.183 -8.577 29.427 1.00 92.56 310 ALA A C 1
ATOM 2480 O O . ALA A 1 310 ? -21.270 -8.703 29.995 1.00 92.56 310 ALA A O 1
ATOM 2481 N N . ILE A 1 311 ? -19.047 -9.030 29.970 1.00 92.81 311 ILE A N 1
ATOM 2482 C CA . ILE A 1 311 ? -18.981 -9.637 31.309 1.00 92.81 311 ILE A CA 1
ATOM 2483 C C . ILE A 1 311 ? -19.413 -8.622 32.375 1.00 92.81 311 ILE A C 1
ATOM 2485 O O . ILE A 1 311 ? -20.234 -8.954 33.228 1.00 92.81 311 ILE A O 1
ATOM 2489 N N . MET A 1 312 ? -18.932 -7.378 32.294 1.00 91.06 312 MET A N 1
ATOM 2490 C CA . MET A 1 312 ? -19.315 -6.309 33.225 1.00 91.06 312 MET A CA 1
ATOM 2491 C C . MET A 1 312 ? -20.801 -5.955 33.126 1.00 91.06 312 MET A C 1
ATOM 2493 O O . MET A 1 312 ? -21.479 -5.832 34.143 1.00 91.06 312 MET A O 1
ATOM 2497 N N . VAL A 1 313 ? -21.346 -5.865 31.911 1.00 91.44 313 VAL A N 1
ATOM 2498 C CA . VAL A 1 313 ? -22.789 -5.681 31.687 1.00 91.44 313 VAL A CA 1
ATOM 2499 C C . VAL A 1 313 ? -23.586 -6.798 32.356 1.00 91.44 313 VAL A C 1
ATOM 2501 O O . VAL A 1 313 ? -24.545 -6.527 33.075 1.00 91.44 313 VAL A O 1
ATOM 2504 N N . ARG A 1 314 ? -23.177 -8.057 32.156 1.00 90.38 314 ARG A N 1
ATOM 2505 C CA . ARG A 1 314 ? -23.843 -9.209 32.768 1.00 90.38 314 ARG A CA 1
ATOM 2506 C C . ARG A 1 314 ? -23.767 -9.158 34.290 1.00 90.38 314 ARG A C 1
ATOM 2508 O O . ARG A 1 314 ? -24.777 -9.435 34.929 1.00 90.38 314 ARG A O 1
ATOM 2515 N N . TYR A 1 315 ? -22.624 -8.777 34.855 1.00 89.56 315 TYR A N 1
ATOM 2516 C CA . TYR A 1 315 ? -22.453 -8.600 36.296 1.00 89.56 315 TYR A CA 1
ATOM 2517 C C . TYR A 1 315 ? -23.477 -7.605 36.865 1.00 89.56 315 TYR A C 1
ATOM 2519 O O . TYR A 1 315 ? -24.241 -7.952 37.757 1.00 89.56 315 TYR A O 1
ATOM 2527 N N . PHE A 1 316 ? -23.605 -6.417 36.264 1.00 87.25 316 PHE A N 1
ATOM 2528 C CA . PHE A 1 316 ? -24.575 -5.411 36.717 1.00 87.25 316 PHE A CA 1
ATOM 2529 C C . PHE A 1 316 ? -26.049 -5.800 36.511 1.00 87.25 316 PHE A C 1
ATOM 2531 O O . PHE A 1 316 ? -26.910 -5.249 37.194 1.00 87.25 316 PHE A O 1
ATOM 2538 N N . LEU A 1 317 ? -26.361 -6.689 35.560 1.00 81.38 317 LEU A N 1
ATOM 2539 C CA . LEU A 1 317 ? -27.737 -7.104 35.250 1.00 81.38 317 LEU A CA 1
ATOM 2540 C C . LEU A 1 317 ? -28.188 -8.387 35.966 1.00 81.38 317 LEU A C 1
ATOM 2542 O O . LEU A 1 317 ? -29.395 -8.606 36.070 1.00 81.38 317 LEU A O 1
ATOM 2546 N N . THR A 1 318 ? -27.255 -9.241 36.400 1.00 76.38 318 THR A N 1
ATOM 2547 C CA . THR A 1 318 ? -27.565 -10.549 37.013 1.00 76.38 318 THR A CA 1
ATOM 2548 C C . THR A 1 318 ? -27.611 -10.477 38.540 1.00 76.38 318 THR A C 1
ATOM 2550 O O . THR A 1 318 ? -28.416 -11.190 39.136 1.00 76.38 318 THR A O 1
ATOM 2553 N N . ASP A 1 319 ? -26.808 -9.601 39.153 1.00 53.72 319 ASP A N 1
ATOM 2554 C CA . ASP A 1 319 ? -26.807 -9.352 40.602 1.00 53.72 319 ASP A CA 1
ATOM 2555 C C . ASP A 1 319 ? -27.713 -8.191 40.988 1.00 53.72 319 ASP A C 1
ATOM 2557 O O . ASP A 1 319 ? -28.238 -8.168 42.128 1.00 53.72 319 ASP A O 1
#

Solvent-accessible surface area (backbone atoms only — not comparable to full-atom values): 17539 Å² total; per-residue (Å²): 114,69,70,64,54,53,51,52,54,51,60,73,45,41,66,43,51,77,69,69,72,55,55,71,77,54,47,56,52,50,54,54,46,44,75,74,31,72,71,59,36,54,51,50,55,52,52,52,52,51,56,75,65,50,76,71,80,59,67,65,58,60,53,46,54,54,49,53,52,51,53,26,51,48,50,18,50,50,37,41,50,50,23,50,51,51,36,51,48,55,50,46,63,57,33,60,32,55,91,48,54,68,46,41,11,47,53,50,20,70,68,44,35,86,81,36,80,84,52,40,38,40,51,73,39,76,44,78,46,93,89,54,42,34,40,33,31,33,34,29,76,76,39,89,42,34,30,38,45,31,38,26,45,66,39,98,86,74,18,28,28,80,59,35,37,39,37,37,42,52,58,33,67,42,37,66,47,78,41,84,44,72,61,100,85,52,54,29,39,35,39,39,35,35,67,44,58,86,65,46,36,27,39,28,48,29,27,38,26,15,65,52,91,66,84,57,72,93,44,50,44,80,47,72,52,78,44,75,54,88,58,56,56,47,68,48,75,41,52,46,63,59,53,53,53,56,55,54,73,76,47,94,62,78,67,31,73,74,41,83,74,54,72,43,35,19,29,86,89,65,51,79,46,46,80,79,36,51,61,73,78,96,62,83,69,58,69,47,78,49,69,62,86,56,71,62,50,56,56,51,51,36,48,51,42,44,51,52,19,50,52,48,24,48,52,39,72,75,109

pLDDT: mean 86.94, std 11.93, range [42.97, 98.38]

Organism: NCBI:txid398199

Radius of gyration: 42.72 Å; Cα contacts (8 Å, |Δi|>4): 491; chains: 1; bounding box: 109×41×101 Å

Foldseek 3Di:
DVLVVLLVVLLVCLVCLLVVNDDPVVVVSNVVNCVVDPVSVVSSVVVNVVVVVPPDDDVVVVVVVVVLQVVLQVQLVVLLVVLVVVLVVLVCVQQPAAPPQVSVQVLVCVQCCVPDPPFRKGWFDWDADPVQKIKTWIAGPVAQQKTWIWIWHADPVRGIHTFKIKIWGDQFQWDWDWDWDDDPPFIKIKIWTANHDPQFQKKWFKKWWAQDPDDDPVRIDIDIDIDGDPDNTDIDMDTPVVVVVVRVVPDPHDIHDIDGDDMWTAGPVRDTCRVVGGDDPPDDGDMDMRGDPCPVVSVVVSVVSSVVSVVSSCVSNVD

Nearest PDB structures (foldseek):
  8xci-assembly1_J  TM=4.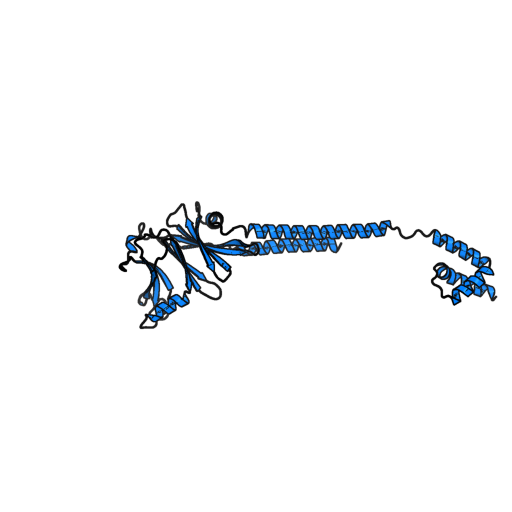471E-01  e=1.754E+00  Escherichia phage Lambda
  7u06-assembly1_b  TM=1.795E-01  e=3.207E-01  Saccharomyces cerevisiae
  7e94-assembly1_T  TM=3.089E-01  e=2.436E+00  Saccharomyces cerevisiae S288C
  7e8s-assembly1_I  TM=2.286E-01  e=5.543E+00  Saccharomyces cerevisiae S288C
  7e94-assembly1_I  TM=2.286E-01  e=5.543E+00  Saccharomyces cerevisiae S288C

InterPro domains:
  IPR027383 Putative zinc-finger [PF13490] (7-41)

Mean predicted aligned error: 13.0 Å

Secondary structure (DSSP, 8-state):
-HHHHHHHHHHHHHHHHHTT-S-HHHHHHHHHHHHH-HHHHHHHHHHHHHHHTS----HHHHHHHHHHHHHHHHHHHHHHHHHHHHHHHHHHHHS-B-S-HHHHHHHHHHHHTTTSTT--EEEEEEEE-TTS-EEEEEEESSSTTEEEEEEEEEPTTS-EEEEEEEEEE-SBSSEEEEEEEE-SS-EEEEEEEES--TT--EEEEEEEEESSSS--GGGEEEEEEEEE--SSSEEEEEEHHHHHHHHHHT-SS--EEEEEEEEEEE-TT--B-GGGGB-SS------EEEE-GGGTHHHHHHHHHHHHHHHHHHHHHH-

Sequence (319 aa):
MKSKIECSIVEDLLPSFLEELTREETNEFMEGHLKGCASCRKKAENLSHEMEHMEKAPERELNFLKKVKKTKLLGAVLSALFALVIAFGIYSYEFRYTLDQGELSKAVTDYVSPFEEEFEGYALETLRLEAGALLVSFKDLKRETRNGVAEFEKGINGKYRIIRADLRTSAYSSVIQTFNWENQEEKKVVVSGYSLSKDIARYGLEFSAYKSPGWASDERVERTLTFPVKNLQFLEVFSLEALVEELKKSENQELYNYHLTDVSFYDETGEDITESLLVGESGNQGGSGIGSAELWLVYVLMFLVLGFGAIMVRYFLTD